Protein AF-X0UAZ0-F1 (afdb_monomer_lite)

Radius of gyration: 23.29 Å; chains: 1; bounding box: 53×42×70 Å

Foldseek 3Di:
DLAFQKEWEWEAEPWKIKIKIWAHPVRVVLVVLLDDCVVCVPVPDDDDDNQVSQQVCCVAAKWKAFPVRDTFGKDWDDKDKDFADDDDDPAAQDQDPVPRDGRHHHDPGRITIIIIIIGGDPDDGQKMKIFHRADPVVQWHPGWYWYWYHYNNHTFFQIDTRGGIWMWGADPVDRLQIYIPDPNGGHPPSDQKDWDWDDDPPDIDIDMDHDPLVCVVPDDQPAPDNPDRDPVSAVVSQVVVLVVVQVVDPDADVNHDDRDDRPDGDDWDQDSRGTD

Sequence (276 aa):
AQNAPNIAEIHINDDHVRIELEIFVNDIVTFDRLIPEEFFTGTGIKRAPLEERMQQFSKEDLQVLADNGQKLQAALKLIEPRLRKERPSSIPWKINPYTGQPIPGPPEDKRVLYAELVYPFNKKPSSLTIIPPLDEKAKISKVPIGFITYHKGVLINDFRYLSGPSTVMLDWTDPWYSAFDKKALKRWQRGSVMSFLYIEPYEVRHEILARVKDLAAWMDLGLRGDEFIEADENEPLKKRVGEFFLKRDKTLIDGKQLRPILDRTAFVKYSMTGST

Secondary structure (DSSP, 8-state):
----SEEEEEEE-SSEEEEEEEEEGGGGGGGGGGS-GGGGTTS------HHHHHHHHHHHSSEEEETTSPBPPPEEEEEEEEEPPP---S-TTPBPTTT-SB-PPSPS--EEEEEEEEEE-SS--SEEEEE--B-TTT-SBSS-EEEEEEETTEE-S-SEE--S-EEEE--SS-GGG-EESSGGGS-S--SSEEEEEEEETTEEEEEEEE-HHHHTTTS----S-SS---GGGHHHHHHHHHHHHHTT---EETTEEPPP---------EETTEE-

pLDDT: mean 89.3, std 10.75, range [47.69, 98.75]

Structure (mmCIF, N/CA/C/O backbone):
data_AF-X0UAZ0-F1
#
_entry.id   AF-X0UAZ0-F1
#
loop_
_atom_site.group_PDB
_atom_site.id
_atom_site.type_symbol
_atom_site.label_atom_id
_atom_site.label_alt_id
_atom_site.label_comp_id
_atom_site.label_asym_id
_atom_site.label_entity_id
_atom_site.label_seq_id
_atom_site.pdbx_PDB_ins_code
_atom_site.Cartn_x
_atom_site.Cartn_y
_atom_site.Cartn_z
_atom_site.occupancy
_atom_site.B_iso_or_equiv
_atom_site.auth_seq_id
_atom_site.auth_comp_id
_atom_site.auth_asym_id
_atom_site.auth_atom_id
_atom_site.pdbx_PDB_model_num
ATOM 1 N N . ALA A 1 1 ? 11.568 7.604 5.070 1.00 61.50 1 ALA A N 1
ATOM 2 C CA . ALA A 1 1 ? 11.682 6.856 6.336 1.00 61.50 1 ALA A CA 1
ATOM 3 C C . ALA A 1 1 ? 10.315 6.339 6.731 1.00 61.50 1 ALA A C 1
ATOM 5 O O . ALA A 1 1 ? 9.377 7.123 6.673 1.00 61.50 1 ALA A O 1
ATOM 6 N N . GLN A 1 2 ? 10.191 5.067 7.111 1.00 75.69 2 GLN A N 1
ATOM 7 C CA . GLN A 1 2 ? 8.946 4.536 7.674 1.00 75.69 2 GLN A CA 1
ATOM 8 C C . GLN A 1 2 ? 8.909 4.810 9.181 1.00 75.69 2 GLN A C 1
ATOM 10 O O . GLN A 1 2 ? 9.173 3.931 9.992 1.00 75.69 2 GLN A O 1
ATOM 15 N N . ASN A 1 3 ? 8.715 6.077 9.540 1.00 82.88 3 ASN A N 1
ATOM 16 C CA . ASN A 1 3 ? 8.941 6.599 10.892 1.00 82.88 3 ASN A CA 1
ATOM 17 C C . ASN A 1 3 ? 7.658 6.854 11.696 1.00 82.88 3 ASN A C 1
ATOM 19 O O . ASN A 1 3 ? 7.746 7.270 12.846 1.00 82.88 3 ASN A O 1
ATOM 23 N N . ALA A 1 4 ? 6.480 6.627 11.113 1.00 88.94 4 ALA A N 1
ATOM 24 C CA . ALA A 1 4 ? 5.219 6.823 11.821 1.00 88.94 4 ALA A CA 1
ATOM 25 C C . ALA A 1 4 ? 5.131 5.874 13.027 1.00 88.94 4 ALA A C 1
ATOM 27 O O . ALA A 1 4 ? 5.473 4.710 12.851 1.00 88.94 4 ALA A O 1
ATOM 28 N N . PRO A 1 5 ? 4.646 6.305 14.206 1.00 92.19 5 PRO A N 1
ATOM 29 C CA . PRO A 1 5 ? 4.463 5.432 15.365 1.00 92.19 5 PRO A CA 1
ATOM 30 C C . PRO A 1 5 ? 3.634 4.188 15.055 1.00 92.19 5 PRO A C 1
ATOM 32 O O . PRO A 1 5 ? 4.094 3.085 15.346 1.00 92.19 5 PRO A O 1
ATOM 35 N N . ASN A 1 6 ? 2.507 4.346 14.360 1.00 95.50 6 ASN A N 1
ATOM 36 C CA . ASN A 1 6 ? 1.678 3.240 13.883 1.00 95.50 6 ASN A CA 1
ATOM 37 C C . ASN A 1 6 ? 1.921 3.007 12.391 1.00 95.50 6 ASN A C 1
ATOM 39 O O . ASN A 1 6 ? 2.079 3.975 11.639 1.00 95.50 6 ASN A O 1
ATOM 43 N N . ILE A 1 7 ? 1.943 1.749 11.950 1.00 95.44 7 ILE A N 1
ATOM 44 C CA . ILE A 1 7 ? 2.144 1.398 10.536 1.00 95.44 7 ILE A CA 1
ATOM 45 C C . ILE A 1 7 ? 1.075 0.408 10.077 1.00 95.44 7 ILE A C 1
ATOM 47 O O . ILE A 1 7 ? 0.871 -0.612 10.722 1.00 95.44 7 ILE A O 1
ATOM 51 N N . ALA A 1 8 ? 0.437 0.701 8.945 1.00 97.06 8 ALA A N 1
ATOM 52 C CA . ALA A 1 8 ? -0.505 -0.177 8.267 1.00 97.06 8 ALA A CA 1
ATOM 53 C C . ALA A 1 8 ? 0.056 -0.641 6.912 1.00 97.06 8 ALA A C 1
ATOM 55 O O . ALA A 1 8 ? 0.324 0.171 6.024 1.00 97.06 8 ALA A O 1
ATOM 56 N N . GLU A 1 9 ? 0.193 -1.947 6.724 1.00 96.88 9 GLU A N 1
ATOM 57 C CA . GLU A 1 9 ? 0.421 -2.553 5.411 1.00 96.88 9 GLU A CA 1
ATOM 58 C C . GLU A 1 9 ? -0.918 -3.098 4.902 1.00 96.88 9 GLU A C 1
ATOM 60 O O . GLU A 1 9 ? -1.536 -3.969 5.512 1.00 96.88 9 GLU A O 1
ATOM 65 N N . ILE A 1 10 ? -1.411 -2.511 3.815 1.00 98.38 10 ILE A N 1
ATOM 66 C CA . ILE A 1 10 ? -2.742 -2.761 3.263 1.00 98.38 10 ILE A CA 1
ATOM 67 C C . ILE A 1 10 ? -2.576 -3.584 1.990 1.00 98.38 10 ILE A C 1
ATOM 69 O O . ILE A 1 10 ? -1.965 -3.134 1.026 1.00 98.38 10 ILE A O 1
ATOM 73 N N . HIS A 1 11 ? -3.134 -4.784 1.967 1.00 98.44 11 HIS A N 1
ATOM 74 C CA . HIS A 1 11 ? -3.062 -5.712 0.847 1.00 98.44 11 HIS A CA 1
ATOM 75 C C . HIS A 1 11 ? -4.460 -5.924 0.278 1.00 98.44 11 HIS A C 1
ATOM 77 O O . HIS A 1 11 ? -5.328 -6.496 0.930 1.00 98.44 11 HIS A O 1
ATOM 83 N N . ILE A 1 12 ? -4.682 -5.454 -0.942 1.00 98.56 12 ILE A N 1
ATOM 84 C CA . ILE A 1 12 ? -5.925 -5.626 -1.687 1.00 98.56 12 ILE A CA 1
ATOM 85 C C . ILE A 1 12 ? -5.755 -6.886 -2.539 1.00 98.56 12 ILE A C 1
ATOM 87 O O . ILE A 1 12 ? -4.982 -6.894 -3.502 1.00 98.56 12 ILE A O 1
ATOM 91 N N . ASN A 1 13 ? -6.430 -7.957 -2.128 1.00 98.12 13 ASN A N 1
ATOM 92 C CA . ASN A 1 13 ? -6.416 -9.272 -2.766 1.00 98.12 13 ASN A CA 1
ATOM 93 C C . ASN A 1 13 ? -7.675 -9.456 -3.628 1.00 98.12 13 ASN A C 1
ATOM 95 O O . ASN A 1 13 ? -8.489 -8.545 -3.735 1.00 98.12 13 ASN A O 1
ATOM 99 N N . ASP A 1 14 ? -7.838 -10.611 -4.279 1.00 97.19 14 ASP A N 1
ATOM 100 C CA . ASP A 1 14 ? -8.944 -10.839 -5.222 1.00 97.19 14 ASP A CA 1
ATOM 101 C C . ASP A 1 14 ? -10.346 -10.852 -4.573 1.00 97.19 14 ASP A C 1
ATOM 103 O O . ASP A 1 14 ? -11.327 -10.585 -5.268 1.00 97.19 14 ASP A O 1
ATOM 107 N N . ASP A 1 15 ? -10.437 -11.135 -3.273 1.00 97.44 15 ASP A N 1
ATOM 108 C CA . ASP A 1 15 ? -11.677 -11.356 -2.510 1.00 97.44 15 ASP A CA 1
ATOM 109 C C . ASP A 1 15 ? -11.729 -10.614 -1.157 1.00 97.44 15 ASP A C 1
ATOM 111 O O . ASP A 1 15 ? -12.752 -10.619 -0.468 1.00 97.44 15 ASP A O 1
ATOM 115 N N . HIS A 1 16 ? -10.634 -9.981 -0.735 1.00 98.31 16 HIS A N 1
ATOM 116 C CA . HIS A 1 16 ? -10.584 -9.253 0.529 1.00 98.31 16 HIS A CA 1
ATOM 117 C C . HIS A 1 16 ? -9.496 -8.180 0.555 1.00 98.31 16 HIS A C 1
ATOM 119 O O . HIS A 1 16 ? -8.531 -8.205 -0.209 1.00 98.31 16 HIS A O 1
ATOM 125 N N . VAL A 1 17 ? -9.621 -7.252 1.502 1.00 98.62 17 VAL A N 1
ATOM 126 C CA . VAL A 1 17 ? -8.511 -6.406 1.950 1.00 98.62 17 VAL A CA 1
ATOM 127 C C . VAL A 1 17 ? -7.944 -6.999 3.232 1.00 98.62 17 VAL A C 1
ATOM 129 O O . VAL A 1 17 ? -8.674 -7.158 4.208 1.00 98.62 17 VAL A O 1
ATOM 132 N N . ARG A 1 18 ? -6.650 -7.307 3.256 1.00 98.75 18 ARG A N 1
ATOM 133 C CA . ARG A 1 18 ? -5.915 -7.642 4.479 1.00 98.75 18 ARG A CA 1
ATOM 134 C C . ARG A 1 18 ? -5.166 -6.407 4.961 1.00 98.75 18 ARG A C 1
ATOM 136 O O . ARG A 1 18 ? -4.457 -5.783 4.178 1.00 98.75 18 ARG A O 1
ATOM 143 N N . ILE A 1 19 ? -5.305 -6.056 6.232 1.00 98.56 19 ILE A N 1
ATOM 144 C CA . ILE A 1 19 ? -4.548 -4.972 6.857 1.00 98.56 19 ILE A CA 1
ATOM 145 C C . ILE A 1 19 ? -3.702 -5.557 7.979 1.00 98.56 19 ILE A C 1
ATOM 147 O O . ILE A 1 19 ? -4.236 -6.101 8.943 1.00 98.56 19 ILE A O 1
ATOM 151 N N . GLU A 1 20 ? -2.390 -5.412 7.852 1.00 98.06 20 GLU A N 1
ATOM 152 C CA . GLU A 1 20 ? -1.436 -5.677 8.922 1.00 98.06 20 GLU A CA 1
ATOM 153 C C . GLU A 1 20 ? -1.132 -4.358 9.630 1.00 98.06 20 GLU A C 1
ATOM 155 O O . GLU A 1 20 ? -0.568 -3.441 9.030 1.00 98.06 20 GLU A O 1
ATOM 160 N N . LEU A 1 21 ? -1.529 -4.243 10.894 1.00 97.81 21 LEU A N 1
ATOM 161 C CA . LEU A 1 21 ? -1.427 -3.017 11.674 1.00 97.81 21 LEU A CA 1
ATOM 162 C C . LEU A 1 21 ? -0.457 -3.212 12.844 1.00 97.81 21 LEU A C 1
ATOM 164 O O . LEU A 1 21 ? -0.700 -4.018 13.737 1.00 97.81 21 LEU A O 1
ATOM 168 N N . GLU A 1 22 ? 0.631 -2.447 12.856 1.00 97.25 22 GLU A N 1
ATOM 169 C CA . GLU A 1 22 ? 1.501 -2.273 14.020 1.00 97.25 22 GLU A CA 1
ATOM 170 C C . GLU A 1 22 ? 1.031 -1.045 14.804 1.00 97.25 22 GLU A C 1
ATOM 172 O O . GLU A 1 22 ? 1.204 0.088 14.346 1.00 97.25 22 GLU A O 1
ATOM 177 N N . ILE A 1 23 ? 0.441 -1.269 15.978 1.00 97.06 23 ILE A N 1
ATOM 178 C CA . ILE A 1 23 ? -0.054 -0.215 16.869 1.00 97.06 23 ILE A CA 1
ATOM 179 C C . ILE A 1 23 ? 1.012 0.072 17.918 1.00 97.06 23 ILE A C 1
ATOM 181 O O . ILE A 1 23 ? 1.404 -0.824 18.665 1.00 97.06 23 ILE A O 1
ATOM 185 N N . PHE A 1 24 ? 1.486 1.309 18.000 1.00 96.25 24 PHE A N 1
ATOM 186 C CA . PHE A 1 24 ? 2.455 1.696 19.015 1.00 96.25 24 PHE A CA 1
ATOM 187 C C . PHE A 1 24 ? 1.846 1.599 20.415 1.00 96.25 24 PHE A C 1
ATOM 189 O O . PHE A 1 24 ? 0.682 1.942 20.610 1.00 96.25 24 PHE A O 1
ATOM 196 N N . VAL A 1 25 ? 2.631 1.159 21.404 1.00 94.38 25 VAL A N 1
ATOM 197 C CA . VAL A 1 25 ? 2.133 0.898 22.766 1.00 94.38 25 VAL A CA 1
ATOM 198 C C . VAL A 1 25 ? 1.381 2.086 23.387 1.00 94.38 25 VAL A C 1
ATOM 200 O O . VAL A 1 25 ? 0.363 1.880 24.044 1.00 94.38 25 VAL A O 1
ATOM 203 N N . ASN A 1 26 ? 1.808 3.323 23.112 1.00 94.88 26 ASN A N 1
ATOM 204 C CA . ASN A 1 26 ? 1.148 4.527 23.634 1.00 94.88 26 ASN A CA 1
ATOM 205 C C . ASN A 1 26 ? -0.181 4.856 22.932 1.00 94.88 26 ASN A C 1
ATOM 207 O O . ASN A 1 26 ? -0.985 5.604 23.478 1.00 94.88 26 ASN A O 1
ATOM 211 N N . ASP A 1 27 ? -0.424 4.284 21.752 1.00 95.88 27 ASP A N 1
ATOM 212 C CA . ASP A 1 27 ? -1.608 4.540 20.929 1.00 95.88 27 ASP A CA 1
ATOM 213 C C . ASP A 1 27 ? -2.654 3.417 21.033 1.00 95.88 27 ASP A C 1
ATOM 215 O O . ASP A 1 27 ? -3.740 3.542 20.466 1.00 95.88 27 ASP A O 1
ATOM 219 N N . ILE A 1 28 ? -2.374 2.341 21.786 1.00 93.94 28 ILE A N 1
ATOM 220 C CA . ILE A 1 28 ? -3.255 1.167 21.947 1.00 93.94 28 ILE A CA 1
ATOM 221 C C . ILE A 1 28 ? -4.678 1.556 22.370 1.00 93.94 28 ILE A C 1
ATOM 223 O O . ILE A 1 28 ? -5.640 0.956 21.896 1.00 93.94 28 ILE A O 1
ATOM 227 N N . VAL A 1 29 ? -4.831 2.584 23.209 1.00 92.31 29 VAL A N 1
ATOM 228 C CA . VAL A 1 29 ? -6.145 3.063 23.680 1.00 92.31 29 VAL A CA 1
ATOM 229 C C . VAL A 1 29 ? -7.025 3.559 22.525 1.00 92.31 29 VAL A C 1
ATOM 231 O O . VAL A 1 29 ? -8.242 3.420 22.580 1.00 92.31 29 VAL A O 1
ATOM 234 N N . THR A 1 30 ? -6.432 4.074 21.444 1.00 94.50 30 THR A N 1
ATOM 235 C CA . THR A 1 30 ? -7.172 4.494 20.238 1.00 94.50 30 THR A CA 1
ATOM 236 C C . THR A 1 30 ? -7.790 3.309 19.495 1.00 94.50 30 THR A C 1
ATOM 238 O O . THR A 1 30 ? -8.739 3.483 18.737 1.00 94.50 30 THR A O 1
ATOM 241 N N . PHE A 1 31 ? -7.264 2.107 19.722 1.00 94.94 31 PHE A N 1
ATOM 242 C CA . PHE A 1 31 ? -7.701 0.856 19.111 1.00 94.94 31 PHE A CA 1
ATOM 243 C C . PHE A 1 31 ? -8.223 -0.119 20.171 1.00 94.94 31 PHE A C 1
ATOM 245 O O . PHE A 1 31 ? -8.034 -1.333 20.050 1.00 94.94 31 PHE A O 1
ATOM 252 N N . ASP A 1 32 ? -8.864 0.399 21.223 1.00 92.56 32 ASP A N 1
ATOM 253 C CA . ASP A 1 32 ? -9.298 -0.389 22.376 1.00 92.56 32 ASP A CA 1
ATOM 254 C C . ASP A 1 32 ? -10.089 -1.638 21.966 1.00 92.56 32 ASP A C 1
ATOM 256 O O . ASP A 1 32 ? -9.855 -2.723 22.499 1.00 92.56 32 ASP A O 1
ATOM 260 N N . ARG A 1 33 ? -10.958 -1.526 20.956 1.00 94.62 33 ARG A N 1
ATOM 261 C CA . ARG A 1 33 ? -11.815 -2.589 20.424 1.00 94.62 33 ARG A CA 1
ATOM 262 C C . ARG A 1 33 ? -11.040 -3.800 19.929 1.00 94.62 33 ARG A C 1
ATOM 264 O O . ARG A 1 33 ? -11.601 -4.891 19.958 1.00 94.62 33 ARG A O 1
ATOM 271 N N . LEU A 1 34 ? -9.774 -3.638 19.551 1.00 94.75 34 LEU A N 1
ATOM 272 C CA . LEU A 1 34 ? -8.913 -4.746 19.151 1.00 94.75 34 LEU A CA 1
ATOM 273 C C . LEU A 1 34 ? -8.300 -5.469 20.349 1.00 94.75 34 LEU A C 1
ATOM 275 O O . LEU A 1 34 ? -8.090 -6.670 20.256 1.00 94.75 34 LEU A O 1
ATOM 279 N N . ILE A 1 35 ? -8.059 -4.783 21.474 1.00 91.56 35 ILE A N 1
ATOM 280 C CA . ILE A 1 35 ? -7.323 -5.342 22.618 1.00 91.56 35 ILE A CA 1
ATOM 281 C C . ILE A 1 35 ? -7.967 -6.669 23.067 1.00 91.56 35 ILE A C 1
ATOM 283 O O . ILE A 1 35 ? -9.198 -6.712 23.219 1.00 91.56 35 ILE A O 1
ATOM 287 N N . PRO A 1 36 ? -7.181 -7.737 23.289 1.00 87.25 36 PRO A N 1
ATOM 288 C CA . PRO A 1 36 ? -7.712 -9.023 23.734 1.00 87.25 36 PRO A CA 1
ATOM 289 C C . PRO A 1 36 ? -8.331 -8.931 25.136 1.00 87.25 36 PRO A C 1
ATOM 291 O O . PRO A 1 36 ? -7.998 -8.040 25.921 1.00 87.25 36 PRO A O 1
ATOM 294 N N . GLU A 1 37 ? -9.256 -9.830 25.465 1.00 86.75 37 GLU A N 1
ATOM 295 C CA . GLU A 1 37 ? -9.927 -9.816 26.776 1.00 86.75 37 GLU A CA 1
ATOM 296 C C . GLU A 1 37 ? -8.985 -10.228 27.908 1.00 86.75 37 GLU A C 1
ATOM 298 O O . GLU A 1 37 ? -9.104 -9.731 29.027 1.00 86.75 37 GLU A O 1
ATOM 303 N N . GLU A 1 38 ? -7.983 -11.045 27.594 1.00 85.56 38 GLU A N 1
ATOM 304 C CA . GLU A 1 38 ? -6.982 -11.557 28.525 1.00 85.56 38 GLU A CA 1
ATOM 305 C C . GLU A 1 38 ? -6.208 -10.421 29.209 1.00 85.56 38 GLU A C 1
ATOM 307 O O . GLU A 1 38 ? -5.835 -10.546 30.377 1.00 85.56 38 GLU A O 1
ATOM 312 N N . PHE A 1 39 ? -6.045 -9.280 28.529 1.00 83.94 39 PHE A N 1
ATOM 313 C CA . PHE A 1 39 ? -5.391 -8.077 29.060 1.00 83.94 39 PHE A CA 1
ATOM 314 C C . PHE A 1 39 ? -6.171 -7.418 30.205 1.00 83.94 39 PHE A C 1
ATOM 316 O O . PHE A 1 39 ? -5.604 -6.628 30.956 1.00 83.94 39 PHE A O 1
ATOM 323 N N . PHE A 1 40 ? -7.458 -7.736 30.352 1.00 85.50 40 PHE A N 1
ATOM 324 C CA . PHE A 1 40 ? -8.336 -7.187 31.385 1.00 85.50 40 PHE A CA 1
ATOM 325 C C . PHE A 1 40 ? -8.586 -8.172 32.533 1.00 85.50 40 PHE A C 1
ATOM 327 O O . PHE A 1 40 ? -9.320 -7.850 33.475 1.00 85.50 40 PHE A O 1
ATOM 334 N N . THR A 1 41 ? -7.963 -9.353 32.506 1.00 83.00 41 THR A N 1
ATOM 335 C CA . THR A 1 41 ? -8.090 -10.353 33.573 1.00 83.00 41 THR A CA 1
ATOM 336 C C . THR A 1 41 ? -7.667 -9.754 34.916 1.00 83.00 41 THR A C 1
ATOM 338 O O . THR A 1 41 ? -6.581 -9.198 35.047 1.00 83.00 41 THR A O 1
ATOM 341 N N . GLY A 1 42 ? -8.538 -9.833 35.926 1.00 82.50 42 GLY A N 1
ATOM 342 C CA . GLY A 1 42 ? -8.283 -9.279 37.264 1.00 82.50 42 GLY A CA 1
ATOM 343 C C . GLY A 1 42 ? -8.557 -7.776 37.426 1.00 82.50 42 GLY A C 1
ATOM 344 O O . GLY A 1 42 ? -8.480 -7.277 38.543 1.00 82.50 42 GLY A O 1
ATOM 345 N N . THR A 1 43 ? -8.937 -7.059 36.360 1.00 84.50 43 THR A N 1
ATOM 346 C CA . THR A 1 43 ? -9.258 -5.615 36.427 1.00 84.50 43 THR A CA 1
ATOM 347 C C . THR A 1 43 ? -10.718 -5.321 36.794 1.00 84.50 43 THR A C 1
ATOM 349 O O . THR A 1 43 ? -11.059 -4.185 37.109 1.00 84.50 43 THR A O 1
ATOM 352 N N . GLY A 1 44 ? -11.603 -6.323 36.722 1.00 83.19 44 GLY A N 1
ATOM 353 C CA . GLY A 1 44 ? -13.051 -6.159 36.917 1.00 83.19 44 GLY A CA 1
ATOM 354 C C . GLY A 1 44 ? -13.783 -5.483 35.747 1.00 83.19 44 GLY A C 1
ATOM 355 O O . GLY A 1 44 ? -15.006 -5.350 35.789 1.00 83.19 44 GLY A O 1
ATOM 356 N N . ILE A 1 45 ? -13.065 -5.087 34.690 1.00 85.56 45 ILE A N 1
ATOM 357 C CA . ILE A 1 45 ? -13.633 -4.462 33.493 1.00 85.56 45 ILE A CA 1
ATOM 358 C C . ILE A 1 45 ? -14.318 -5.537 32.640 1.00 85.56 45 ILE A C 1
ATOM 360 O O . ILE A 1 45 ? -13.666 -6.446 32.129 1.00 85.56 45 ILE A O 1
ATOM 364 N N . LYS A 1 46 ? -15.639 -5.421 32.456 1.00 84.81 46 LYS A N 1
ATOM 365 C CA . LYS A 1 46 ? -16.400 -6.242 31.501 1.00 84.81 46 LYS A CA 1
ATOM 366 C C . LYS A 1 46 ? -16.424 -5.563 30.138 1.00 84.81 46 LYS A C 1
ATOM 368 O O . LYS A 1 46 ? -16.694 -4.368 30.050 1.00 84.81 46 LYS A O 1
ATOM 373 N N . ARG A 1 47 ? -16.171 -6.330 29.080 1.00 87.88 47 ARG A N 1
ATOM 374 C CA . ARG A 1 47 ? -16.154 -5.840 27.698 1.00 87.88 47 ARG A CA 1
ATOM 375 C C . ARG A 1 47 ? -17.229 -6.528 26.871 1.00 87.88 47 ARG A C 1
ATOM 377 O O . ARG A 1 47 ? -17.654 -7.632 27.198 1.00 87.88 47 ARG A O 1
ATOM 384 N N . ALA A 1 48 ? -17.668 -5.846 25.818 1.00 91.31 48 ALA A N 1
ATOM 385 C CA . ALA A 1 48 ? -18.553 -6.441 24.830 1.00 91.31 48 ALA A CA 1
ATOM 386 C C . ALA A 1 48 ? -17.842 -7.602 24.102 1.00 91.31 48 ALA A C 1
ATOM 388 O O . ALA A 1 48 ? -16.613 -7.542 23.931 1.00 91.31 48 ALA A O 1
ATOM 389 N N . PRO A 1 49 ? -18.594 -8.617 23.635 1.00 92.50 49 PRO A N 1
ATOM 390 C CA . PRO A 1 49 ? -18.051 -9.704 22.831 1.00 92.50 49 PRO A CA 1
ATOM 391 C C . PRO A 1 49 ? -17.251 -9.189 21.632 1.00 92.50 49 PRO A C 1
ATOM 393 O O . PRO A 1 49 ? -17.548 -8.129 21.072 1.00 92.50 49 PRO A O 1
ATOM 396 N N . LEU A 1 50 ? -16.245 -9.957 21.206 1.00 92.25 50 LEU A N 1
ATOM 397 C CA . LEU A 1 50 ? -15.384 -9.583 20.080 1.00 92.25 50 LEU A CA 1
ATOM 398 C C . LEU A 1 50 ? -16.183 -9.229 18.818 1.00 92.25 50 LEU A C 1
ATOM 400 O O . LEU A 1 50 ? -15.847 -8.263 18.143 1.00 92.25 50 LEU A O 1
ATOM 404 N N . GLU A 1 51 ? -17.252 -9.962 18.514 1.00 93.06 51 GLU A N 1
ATOM 405 C CA . GLU A 1 51 ? -18.082 -9.710 17.333 1.00 93.06 51 GLU A CA 1
ATOM 406 C C . GLU A 1 51 ? -18.708 -8.306 17.346 1.00 93.06 51 GLU A C 1
ATOM 408 O O . GLU A 1 51 ? -18.565 -7.557 16.378 1.00 93.06 51 GLU A O 1
ATOM 413 N N . GLU A 1 52 ? -19.309 -7.899 18.466 1.00 94.75 52 GLU A N 1
ATOM 414 C CA . GLU A 1 52 ? -19.874 -6.554 18.634 1.00 94.75 52 GLU A CA 1
ATOM 415 C C . GLU A 1 52 ? -18.788 -5.474 18.543 1.00 94.75 52 GLU A C 1
ATOM 417 O O . GLU A 1 52 ? -18.969 -4.444 17.884 1.00 94.75 52 GLU A O 1
ATOM 422 N N . ARG A 1 53 ? -17.618 -5.725 19.146 1.00 95.62 53 ARG A N 1
ATOM 423 C CA . ARG A 1 53 ? -16.461 -4.824 19.046 1.00 95.62 53 ARG A CA 1
ATOM 424 C C . ARG A 1 53 ? -15.995 -4.669 17.601 1.00 95.62 53 ARG A C 1
ATOM 426 O O . ARG A 1 53 ? -15.738 -3.547 17.173 1.00 95.62 53 ARG A O 1
ATOM 433 N N . MET A 1 54 ? -15.933 -5.752 16.830 1.00 96.75 54 MET A N 1
ATOM 434 C CA . MET A 1 54 ? -15.513 -5.713 15.428 1.00 96.75 54 MET A CA 1
ATOM 435 C C . MET A 1 54 ? -16.541 -5.029 14.521 1.00 96.75 54 MET A C 1
ATOM 437 O O . MET A 1 54 ? -16.156 -4.354 13.560 1.00 96.75 54 MET A O 1
ATOM 441 N N . GLN A 1 55 ? -17.838 -5.157 14.811 1.00 95.75 55 GLN A N 1
ATOM 442 C CA . GLN A 1 55 ? -18.887 -4.406 14.111 1.00 95.75 55 GLN A CA 1
ATOM 443 C C . GLN A 1 55 ? -18.709 -2.897 14.304 1.00 95.75 55 GLN A C 1
ATOM 445 O O . GLN A 1 55 ? -18.714 -2.135 13.336 1.00 95.75 55 GLN A O 1
ATOM 450 N N . GLN A 1 56 ? -18.481 -2.459 15.544 1.00 95.75 56 GLN A N 1
ATOM 451 C CA . GLN A 1 56 ? -18.223 -1.049 15.835 1.00 95.75 56 GLN A CA 1
ATOM 452 C C . GLN A 1 56 ? -16.894 -0.569 15.246 1.00 95.75 56 GLN A C 1
ATOM 454 O O . GLN A 1 56 ? -16.850 0.495 14.632 1.00 95.75 56 GLN A O 1
ATOM 459 N N . PHE A 1 57 ? -15.834 -1.372 15.358 1.00 96.50 57 PHE A N 1
ATOM 460 C CA . PHE A 1 57 ? -14.517 -1.061 14.801 1.00 96.50 57 PHE A CA 1
ATOM 461 C C . PHE A 1 57 ? -14.601 -0.753 13.300 1.00 96.50 57 PHE A C 1
ATOM 463 O O . PHE A 1 57 ? -14.123 0.281 12.842 1.00 96.50 57 PHE A O 1
ATOM 470 N N . SER A 1 58 ? -15.321 -1.592 12.551 1.00 96.25 58 SER A N 1
ATOM 471 C CA . SER A 1 58 ? -15.526 -1.427 11.103 1.00 96.25 58 SER A CA 1
ATOM 472 C C . SER A 1 58 ? -16.383 -0.208 10.744 1.00 96.25 58 SER A C 1
ATOM 474 O O . SER A 1 58 ? -16.380 0.259 9.602 1.00 96.25 58 SER A O 1
ATOM 476 N N . LYS A 1 59 ? -17.148 0.311 11.709 1.00 94.69 59 LYS A N 1
ATOM 477 C CA . LYS A 1 59 ? -18.051 1.448 11.532 1.00 94.69 59 LYS A CA 1
ATOM 478 C C . LYS A 1 59 ? -17.410 2.780 11.914 1.00 94.69 59 LYS A C 1
ATOM 480 O O . LYS A 1 59 ? -17.779 3.788 11.308 1.00 94.69 59 LYS A O 1
ATOM 485 N N . GLU A 1 60 ? -16.512 2.790 12.894 1.00 92.81 60 GLU A N 1
ATOM 486 C CA . GLU A 1 60 ? -16.063 4.012 13.577 1.00 92.81 60 GLU A CA 1
ATOM 487 C C . GLU A 1 60 ? -14.543 4.186 13.605 1.00 92.81 60 GLU A C 1
ATOM 489 O O . GLU A 1 60 ? -14.076 5.322 13.524 1.00 92.81 60 GLU A O 1
ATOM 494 N N . ASP A 1 61 ? -13.778 3.094 13.653 1.00 94.31 61 ASP A N 1
ATOM 495 C CA . ASP A 1 61 ? -12.324 3.142 13.795 1.00 94.31 61 ASP A CA 1
ATOM 496 C C . ASP A 1 61 ? -11.658 3.049 12.418 1.00 94.31 61 ASP A C 1
ATOM 498 O O . ASP A 1 61 ? -11.704 4.003 11.640 1.00 94.31 61 ASP A O 1
ATOM 502 N N . LEU A 1 62 ? -11.051 1.908 12.085 1.00 96.88 62 LEU A N 1
ATOM 503 C CA . LEU A 1 62 ? -10.464 1.685 10.770 1.00 96.88 62 LEU A CA 1
ATOM 504 C C . LEU A 1 62 ? -11.538 1.138 9.826 1.00 96.88 62 LEU A C 1
ATOM 506 O O . LEU A 1 62 ? -11.957 -0.011 9.936 1.00 96.88 62 LEU A O 1
ATOM 510 N N . GLN A 1 63 ? -11.994 1.974 8.900 1.00 97.94 63 GLN A N 1
ATOM 511 C CA . GLN A 1 63 ? -13.099 1.649 8.001 1.00 97.94 63 GLN A CA 1
ATOM 512 C C . GLN A 1 63 ? -12.573 1.429 6.586 1.00 97.94 63 GLN A C 1
ATOM 514 O O . GLN A 1 63 ? -11.684 2.143 6.113 1.00 97.94 63 GLN A O 1
ATOM 519 N N . VAL A 1 64 ? -13.176 0.471 5.889 1.00 98.31 64 VAL A N 1
ATOM 520 C CA . VAL A 1 64 ? -12.947 0.224 4.465 1.00 98.31 64 VAL A CA 1
ATOM 521 C C . VAL A 1 64 ? -14.298 0.277 3.767 1.00 98.31 64 VAL A C 1
ATOM 523 O O . VAL A 1 64 ? -15.186 -0.515 4.076 1.00 98.31 64 VAL A O 1
ATOM 526 N N . LEU A 1 65 ? -14.472 1.237 2.862 1.00 98.19 65 LEU A N 1
ATOM 527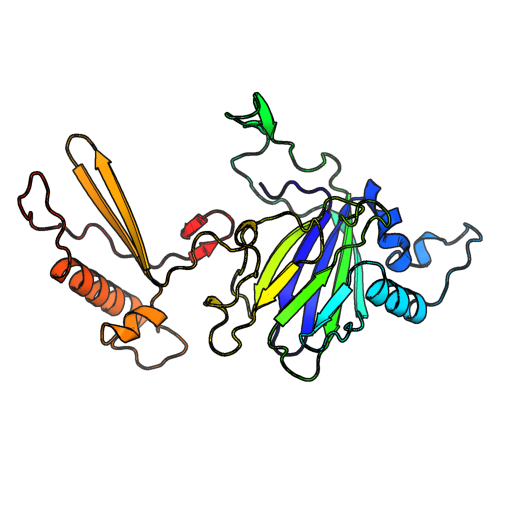 C CA . LEU A 1 65 ? -15.699 1.406 2.087 1.00 98.19 65 LEU A CA 1
ATOM 528 C C . LEU A 1 65 ? -15.464 0.950 0.650 1.00 98.19 65 LEU A C 1
ATOM 530 O O . LEU A 1 65 ? -14.474 1.351 0.037 1.00 98.19 65 LEU A O 1
ATOM 534 N N . ALA A 1 66 ? -16.389 0.161 0.114 1.00 97.44 66 ALA A N 1
ATOM 535 C CA . ALA A 1 66 ? -16.461 -0.133 -1.312 1.00 97.44 66 ALA A CA 1
ATOM 536 C C . ALA A 1 66 ? -17.021 1.061 -2.108 1.00 97.44 66 ALA A C 1
ATOM 538 O O . ALA A 1 66 ? -17.550 2.024 -1.547 1.00 97.44 66 ALA A O 1
ATOM 539 N N . ASP A 1 67 ? -16.913 0.988 -3.430 1.00 94.56 67 ASP A N 1
ATOM 540 C CA . ASP A 1 67 ? -17.383 1.989 -4.396 1.00 94.56 67 ASP A CA 1
ATOM 541 C C . ASP A 1 67 ? -18.886 2.295 -4.306 1.00 94.56 67 ASP A C 1
ATOM 543 O O . ASP A 1 67 ? -19.312 3.418 -4.565 1.00 94.56 67 ASP A O 1
ATOM 547 N N . ASN A 1 68 ? -19.691 1.327 -3.873 1.00 92.62 68 ASN A N 1
ATOM 548 C CA . ASN A 1 68 ? -21.115 1.506 -3.577 1.00 92.62 68 ASN A CA 1
ATOM 549 C C . ASN A 1 68 ? -21.400 2.193 -2.219 1.00 92.62 68 ASN A C 1
ATOM 551 O O . ASN A 1 68 ? -22.560 2.313 -1.826 1.00 92.62 68 ASN A O 1
ATOM 555 N N . GLY A 1 69 ? -20.366 2.597 -1.473 1.00 93.12 69 GLY A N 1
ATOM 556 C CA . GLY A 1 69 ? -20.468 3.187 -0.134 1.00 93.12 69 GLY A CA 1
ATOM 557 C C . GLY A 1 69 ? -20.666 2.176 1.003 1.00 93.12 69 GLY A C 1
ATOM 558 O O . GLY A 1 69 ? -20.755 2.574 2.166 1.00 93.12 69 GLY A O 1
ATOM 559 N N . GLN A 1 70 ? -20.718 0.874 0.706 1.00 94.88 70 GLN A N 1
ATOM 560 C CA . GLN A 1 70 ? -20.846 -0.178 1.711 1.00 94.88 70 GLN A CA 1
ATOM 561 C C . GLN A 1 70 ? -19.584 -0.245 2.572 1.00 94.88 70 GLN A C 1
ATOM 563 O O . GLN A 1 70 ? -18.481 -0.427 2.057 1.00 94.88 70 GLN A O 1
ATOM 568 N N . LYS A 1 71 ? -19.754 -0.165 3.895 1.00 96.88 71 LYS A N 1
ATOM 569 C CA . LYS A 1 71 ? -18.682 -0.467 4.848 1.00 96.88 71 LYS A CA 1
ATOM 570 C C . LYS A 1 71 ? -18.465 -1.974 4.903 1.00 96.88 71 LYS A C 1
ATOM 572 O O . LYS A 1 71 ? -19.407 -2.725 5.159 1.00 96.88 71 LYS A O 1
ATOM 577 N N . LEU A 1 72 ? -17.237 -2.407 4.655 1.00 97.75 72 LEU A N 1
ATOM 578 C CA . LEU A 1 72 ? -16.849 -3.804 4.782 1.00 97.75 72 LEU A CA 1
ATOM 579 C C . LEU A 1 72 ? -16.669 -4.159 6.259 1.00 97.75 72 LEU A C 1
ATOM 581 O O . LEU A 1 72 ? -16.116 -3.377 7.031 1.00 97.75 72 LEU A O 1
ATOM 585 N N . GLN A 1 73 ? -17.126 -5.349 6.641 1.00 97.62 73 GLN A N 1
ATOM 586 C CA . GLN A 1 73 ? -17.016 -5.844 8.008 1.00 97.62 73 GLN A CA 1
ATOM 587 C C . GLN A 1 73 ? -15.642 -6.481 8.227 1.00 97.62 73 GLN A C 1
ATOM 589 O O . GLN A 1 73 ? -15.328 -7.500 7.618 1.00 97.62 73 GLN A O 1
ATOM 594 N N . ALA A 1 74 ? -14.838 -5.912 9.119 1.00 97.69 74 ALA A N 1
ATOM 595 C CA . ALA A 1 74 ? -13.560 -6.479 9.514 1.00 97.69 74 ALA A CA 1
ATOM 596 C C . ALA A 1 74 ? -13.751 -7.752 10.349 1.00 97.69 74 ALA A C 1
ATOM 598 O O . ALA A 1 74 ? -14.583 -7.800 11.261 1.00 97.69 74 ALA A O 1
ATOM 599 N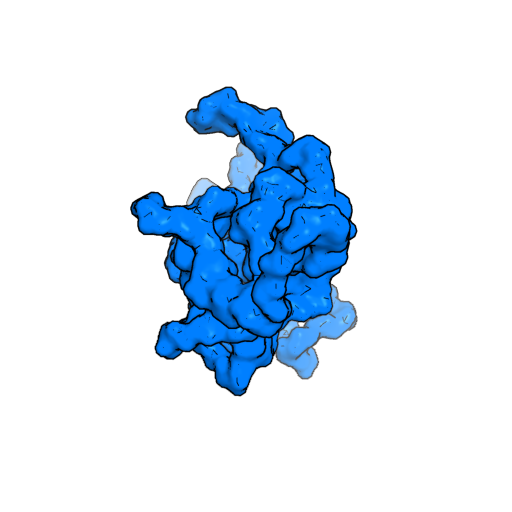 N . ALA A 1 75 ? -12.903 -8.740 10.095 1.00 97.06 75 ALA A N 1
ATOM 600 C CA . ALA A 1 75 ? -12.644 -9.868 10.974 1.00 97.06 75 ALA A CA 1
ATOM 601 C C . ALA A 1 75 ? -11.209 -9.768 11.507 1.00 97.06 75 ALA A C 1
ATOM 603 O O . ALA A 1 75 ? -10.264 -9.638 10.726 1.00 97.06 75 ALA A O 1
ATOM 604 N N . LEU A 1 76 ? -11.045 -9.850 12.827 1.00 97.56 76 LEU A N 1
ATOM 605 C CA . LEU A 1 76 ? -9.733 -9.946 13.463 1.00 97.56 76 LEU A CA 1
ATOM 606 C C . LEU A 1 76 ? -9.209 -11.377 13.312 1.00 97.56 76 LEU A C 1
ATOM 608 O O . LEU A 1 76 ? -9.855 -12.321 13.765 1.00 97.56 76 LEU A O 1
ATOM 612 N N . LYS A 1 77 ? -8.070 -11.544 12.637 1.00 97.44 77 LYS A N 1
ATOM 613 C CA . LYS A 1 77 ? -7.445 -12.853 12.388 1.00 97.44 77 LYS A CA 1
ATOM 614 C C . LYS A 1 77 ? -6.356 -13.181 13.392 1.00 97.44 77 LYS A C 1
ATOM 616 O O . LYS A 1 77 ? -6.270 -14.320 13.837 1.00 97.44 77 LYS A O 1
ATOM 621 N N . LEU A 1 78 ? -5.551 -12.189 13.746 1.00 96.69 78 LEU A N 1
ATOM 622 C CA . LEU A 1 78 ? -4.467 -12.336 14.702 1.00 96.69 78 LEU A CA 1
ATOM 623 C C . LEU A 1 78 ? -4.322 -11.049 15.495 1.00 96.69 78 LEU A C 1
ATOM 625 O O . LEU A 1 78 ? -4.449 -9.958 14.936 1.00 96.69 78 LEU A O 1
ATOM 629 N N . ILE A 1 79 ? -4.022 -11.183 16.782 1.00 96.31 79 ILE A N 1
ATOM 630 C CA . ILE A 1 79 ? -3.582 -10.070 17.604 1.00 96.31 79 ILE A CA 1
ATOM 631 C C . ILE A 1 79 ? -2.586 -10.541 18.656 1.00 96.31 79 ILE A C 1
ATOM 633 O O . ILE A 1 79 ? -2.851 -11.489 19.387 1.00 96.31 79 ILE A O 1
ATOM 637 N N . GLU A 1 80 ? -1.434 -9.884 18.727 1.00 95.31 80 GLU A N 1
ATOM 638 C CA . GLU A 1 80 ? -0.389 -10.244 19.683 1.00 95.31 80 GLU A CA 1
ATOM 639 C C . GLU A 1 80 ? 0.625 -9.109 19.888 1.00 95.31 80 GLU A C 1
ATOM 641 O O . GLU A 1 80 ? 0.859 -8.299 18.982 1.00 95.31 80 GLU A O 1
ATOM 646 N N . PRO A 1 81 ? 1.265 -9.028 21.065 1.00 94.94 81 PRO A N 1
ATOM 647 C CA . PRO A 1 81 ? 2.414 -8.156 21.264 1.00 94.94 81 PRO A CA 1
ATOM 648 C C . PRO A 1 81 ? 3.574 -8.568 20.354 1.00 94.94 81 PRO A C 1
ATOM 650 O O . PRO A 1 81 ? 3.945 -9.739 20.293 1.00 94.94 81 PRO A O 1
ATOM 653 N N . ARG A 1 82 ? 4.198 -7.596 19.689 1.00 95.38 82 ARG A N 1
ATOM 654 C CA . ARG A 1 82 ? 5.415 -7.795 18.896 1.00 95.38 82 ARG A CA 1
ATOM 655 C C . ARG A 1 82 ? 6.425 -6.685 19.156 1.00 95.38 82 ARG A C 1
ATOM 657 O O . ARG A 1 82 ? 6.113 -5.631 19.713 1.00 95.38 82 ARG A O 1
ATOM 664 N N . LEU A 1 83 ? 7.652 -6.922 18.708 1.00 94.00 83 LEU A N 1
ATOM 665 C CA . LEU A 1 83 ? 8.598 -5.845 18.453 1.00 94.00 83 LEU A CA 1
ATOM 666 C C . LEU A 1 83 ? 8.388 -5.331 17.030 1.00 94.00 83 LEU A C 1
ATOM 668 O O . LEU A 1 83 ? 8.200 -6.108 16.094 1.00 94.00 83 LEU A O 1
ATOM 672 N N . ARG A 1 84 ? 8.432 -4.011 16.885 1.00 90.31 84 ARG A N 1
ATOM 673 C CA . ARG A 1 84 ? 8.343 -3.289 15.623 1.00 90.31 84 ARG A CA 1
ATOM 674 C C . ARG A 1 84 ? 9.346 -3.852 14.623 1.00 90.31 84 ARG A C 1
ATOM 676 O O . ARG A 1 84 ? 10.541 -3.908 14.925 1.00 90.31 84 ARG A O 1
ATOM 683 N N . LYS A 1 85 ? 8.884 -4.181 13.413 1.00 86.31 85 LYS A N 1
ATOM 684 C CA . LYS A 1 85 ? 9.779 -4.559 12.311 1.00 86.31 85 LYS A CA 1
ATOM 685 C C . LYS A 1 85 ? 10.768 -3.423 12.033 1.00 86.31 85 LYS A C 1
ATOM 687 O O . LYS A 1 85 ? 10.362 -2.274 11.816 1.00 86.31 85 LYS A O 1
ATOM 692 N N . GLU A 1 86 ? 12.061 -3.741 12.004 1.00 78.88 86 GLU A N 1
ATOM 693 C CA . GLU A 1 86 ? 13.079 -2.780 11.585 1.00 78.88 86 GLU A CA 1
ATOM 694 C C . GLU A 1 86 ? 12.942 -2.510 10.091 1.00 78.88 86 GLU A C 1
ATOM 696 O O . GLU A 1 86 ? 12.944 -3.420 9.264 1.00 78.88 86 GLU A O 1
ATOM 701 N N . ARG A 1 87 ? 12.794 -1.232 9.743 1.00 75.00 87 ARG A N 1
ATOM 702 C CA . ARG A 1 87 ? 12.665 -0.795 8.357 1.00 75.00 87 ARG A CA 1
ATOM 703 C C . ARG A 1 87 ? 13.812 0.164 8.073 1.00 75.00 87 ARG A C 1
ATOM 705 O O . ARG A 1 87 ? 13.764 1.302 8.554 1.00 75.00 87 ARG A O 1
ATOM 712 N N . PRO A 1 88 ? 14.862 -0.282 7.357 1.00 57.62 88 PRO A N 1
ATOM 713 C CA . PRO A 1 88 ? 16.024 0.550 7.115 1.00 57.62 88 PRO A CA 1
ATOM 714 C C . PRO A 1 88 ? 15.585 1.810 6.379 1.00 57.62 88 PRO A C 1
ATOM 716 O O . PRO A 1 88 ? 14.839 1.782 5.399 1.00 57.62 88 PRO A O 1
ATOM 719 N N . SER A 1 89 ? 16.025 2.947 6.893 1.00 55.97 89 SER A N 1
ATOM 720 C CA . SER A 1 89 ? 15.802 4.238 6.274 1.00 55.97 89 SER A CA 1
ATOM 721 C C . SER A 1 89 ? 17.127 4.974 6.270 1.00 55.97 89 SER A C 1
ATOM 723 O O . SER A 1 89 ? 17.767 5.103 7.305 1.00 55.97 89 SER A O 1
ATOM 725 N N . SER A 1 90 ? 17.522 5.500 5.116 1.00 48.72 90 SER A N 1
ATOM 726 C CA . SER A 1 90 ? 18.763 6.262 4.915 1.00 48.72 90 SER A CA 1
ATOM 727 C C . SER A 1 90 ? 18.657 7.739 5.344 1.00 48.72 90 SER A C 1
ATOM 729 O O . SER A 1 90 ? 19.529 8.557 5.033 1.00 48.72 90 SER A O 1
ATOM 731 N N . ILE A 1 91 ? 17.552 8.101 6.007 1.00 51.31 91 ILE A N 1
ATOM 732 C CA . ILE A 1 91 ? 17.110 9.481 6.271 1.00 51.31 91 ILE A CA 1
ATOM 733 C C . ILE A 1 91 ? 16.807 9.829 7.751 1.00 51.31 91 ILE A C 1
ATOM 735 O O . ILE A 1 91 ? 16.823 11.022 8.052 1.00 51.31 91 ILE A O 1
ATOM 739 N N . PRO A 1 92 ? 16.489 8.902 8.684 1.00 52.34 92 PRO A N 1
ATOM 740 C CA . PRO A 1 92 ? 16.061 9.317 10.016 1.00 52.34 92 PRO A CA 1
ATOM 741 C C . PRO A 1 92 ? 17.204 10.084 10.687 1.00 52.34 92 PRO A C 1
ATOM 743 O O . PRO A 1 92 ? 18.371 9.744 10.490 1.00 52.34 92 PRO A O 1
ATOM 746 N N . TRP A 1 93 ? 16.853 11.147 11.414 1.00 51.47 93 TRP A N 1
ATOM 747 C CA . TRP A 1 93 ? 17.801 12.042 12.089 1.00 51.47 93 TRP A CA 1
ATOM 748 C C . TRP A 1 93 ? 18.655 12.933 11.176 1.00 51.47 93 TRP A C 1
ATOM 750 O O . TRP A 1 93 ? 19.486 13.690 11.672 1.00 51.47 93 TRP A O 1
ATOM 760 N N . LYS A 1 94 ? 18.424 12.931 9.853 1.00 61.75 94 LYS A N 1
ATOM 761 C CA . LYS A 1 94 ? 18.942 13.998 8.983 1.00 61.75 94 LYS A CA 1
ATOM 762 C C . LYS A 1 94 ? 18.166 15.289 9.226 1.00 61.75 94 LYS A C 1
ATOM 764 O O . LYS A 1 94 ? 16.948 15.267 9.409 1.00 61.75 94 LYS A O 1
ATOM 769 N N . ILE A 1 95 ? 18.874 16.414 9.192 1.00 62.03 95 ILE A N 1
ATOM 770 C CA . ILE A 1 95 ? 18.263 17.742 9.219 1.00 62.03 95 ILE A CA 1
ATOM 771 C C . ILE A 1 95 ? 17.515 17.933 7.901 1.00 62.03 95 ILE A C 1
ATOM 773 O O . ILE A 1 95 ? 18.095 17.803 6.822 1.00 62.03 95 ILE A O 1
ATOM 777 N N . ASN A 1 96 ? 16.218 18.213 7.980 1.00 59.59 96 ASN A N 1
ATOM 778 C CA . ASN A 1 96 ? 15.445 18.595 6.812 1.00 59.59 96 ASN A CA 1
ATOM 779 C C . ASN A 1 96 ? 15.999 19.934 6.281 1.00 59.59 96 ASN A C 1
ATOM 781 O O . ASN A 1 96 ? 15.966 20.921 7.018 1.00 59.59 96 ASN A O 1
ATOM 785 N N . PRO A 1 97 ? 16.481 20.005 5.025 1.00 60.34 97 PRO A N 1
ATOM 786 C CA . PRO A 1 97 ? 17.124 21.209 4.496 1.00 60.34 97 PRO A CA 1
ATOM 787 C C . PRO A 1 97 ? 16.164 22.400 4.370 1.00 60.34 97 PRO A C 1
ATOM 789 O O . PRO A 1 97 ? 16.616 23.537 4.299 1.00 60.34 97 PRO A O 1
ATOM 792 N N . TYR A 1 98 ? 14.850 22.155 4.365 1.00 64.94 98 TYR A N 1
ATOM 793 C CA . TYR A 1 98 ? 13.826 23.194 4.269 1.00 64.94 98 TYR A CA 1
ATOM 794 C C . TYR A 1 98 ? 13.331 23.680 5.634 1.00 64.94 98 TYR A C 1
ATOM 796 O O . TYR A 1 98 ? 12.948 24.838 5.753 1.00 64.94 98 TYR A O 1
ATOM 804 N N . THR A 1 99 ? 13.306 22.816 6.657 1.00 71.06 99 THR A N 1
ATOM 805 C CA . THR A 1 99 ? 12.765 23.173 7.985 1.00 71.06 99 THR A CA 1
ATOM 806 C C . THR A 1 99 ? 13.831 23.337 9.067 1.00 71.06 99 THR A C 1
ATOM 808 O O . THR A 1 99 ? 13.512 23.817 10.150 1.00 71.06 99 THR A O 1
ATOM 811 N N . GLY A 1 100 ? 15.077 22.915 8.824 1.00 72.88 100 GLY A N 1
ATOM 812 C CA . GLY A 1 100 ? 16.169 22.956 9.805 1.00 72.88 100 GLY A CA 1
ATOM 813 C C . GLY A 1 100 ? 15.994 22.002 10.994 1.00 72.88 100 GLY A C 1
ATOM 814 O O . GLY A 1 100 ? 16.853 21.947 11.869 1.00 72.88 100 GLY A O 1
ATOM 815 N N . GLN A 1 101 ? 14.905 21.230 11.032 1.00 69.88 101 GLN A N 1
ATOM 816 C CA . GLN A 1 101 ? 14.604 20.297 12.114 1.00 69.88 101 GLN A CA 1
ATOM 817 C C . GLN A 1 101 ? 15.036 18.869 11.757 1.00 69.88 101 GLN A C 1
ATOM 819 O O . GLN A 1 101 ? 14.977 18.485 10.580 1.00 69.88 101 GLN A O 1
ATOM 824 N N . PRO A 1 102 ? 15.448 18.056 12.749 1.00 64.50 102 PRO A N 1
ATOM 825 C CA . PRO A 1 102 ? 15.714 16.645 12.525 1.00 64.50 102 PRO A CA 1
ATOM 826 C C . PRO A 1 102 ? 14.430 15.948 12.076 1.00 64.50 102 PRO A C 1
ATOM 828 O O . PRO A 1 102 ? 13.367 16.125 12.669 1.00 64.50 102 PRO A O 1
ATOM 831 N N . ILE A 1 103 ? 14.527 15.140 11.023 1.00 65.38 103 ILE A N 1
ATOM 832 C CA . ILE A 1 103 ? 13.426 14.273 10.608 1.00 65.38 103 ILE A CA 1
ATOM 833 C C . ILE A 1 103 ? 13.227 13.246 11.729 1.00 65.38 103 ILE A C 1
ATOM 835 O O . ILE A 1 103 ? 14.150 12.455 11.963 1.00 65.38 103 ILE A O 1
ATOM 839 N N . PRO A 1 104 ? 12.067 13.243 12.417 1.00 65.94 104 PRO A N 1
ATOM 840 C CA . PRO A 1 104 ? 11.862 12.380 13.571 1.00 65.94 104 PRO A CA 1
ATOM 841 C C . PRO A 1 104 ? 12.059 10.919 13.168 1.00 65.94 104 PRO A C 1
ATOM 843 O O . PRO A 1 104 ? 11.564 10.473 12.126 1.00 65.94 104 PRO A O 1
ATOM 846 N N . GLY A 1 105 ? 12.837 10.187 13.961 1.00 70.50 105 GLY A N 1
ATOM 847 C CA . GLY A 1 105 ? 12.972 8.745 13.810 1.00 70.50 105 GLY A CA 1
ATOM 848 C C . GLY A 1 105 ? 11.698 8.006 14.231 1.00 70.50 105 GLY A C 1
ATOM 849 O O . GLY A 1 105 ? 10.767 8.620 14.755 1.00 70.50 105 GLY A O 1
ATOM 850 N N . PRO A 1 106 ? 11.632 6.684 13.995 1.00 80.62 106 PRO A N 1
ATOM 851 C CA . PRO A 1 106 ? 10.622 5.861 14.653 1.00 80.62 106 PRO A CA 1
ATOM 852 C C . PRO A 1 106 ? 10.758 5.981 16.187 1.00 80.62 106 PRO A C 1
ATOM 854 O O . PRO A 1 106 ? 11.855 6.286 16.665 1.00 80.62 106 PRO A O 1
ATOM 857 N N . PRO A 1 107 ? 9.684 5.720 16.958 1.00 85.25 107 PRO A N 1
ATOM 858 C CA . PRO A 1 107 ? 9.760 5.653 18.416 1.00 85.25 107 PRO A CA 1
ATOM 859 C C . PRO A 1 107 ? 10.907 4.754 18.897 1.00 85.25 107 PRO A C 1
ATOM 861 O O . PRO A 1 107 ? 11.134 3.686 18.324 1.00 85.25 107 PRO A O 1
ATOM 864 N N . GLU A 1 108 ? 11.610 5.182 19.950 1.00 86.62 108 GLU A N 1
ATOM 865 C CA . GLU A 1 108 ? 12.692 4.395 20.562 1.00 86.62 108 GLU A CA 1
ATOM 866 C C . GLU A 1 108 ? 12.167 3.086 21.161 1.00 86.62 108 GLU A C 1
ATOM 868 O O . GLU A 1 108 ? 12.791 2.033 21.019 1.00 86.62 108 GLU A O 1
ATOM 873 N N . ASP A 1 109 ? 10.987 3.141 21.784 1.00 92.19 109 ASP A N 1
ATOM 874 C CA . ASP A 1 109 ? 10.282 1.951 22.234 1.00 92.19 109 ASP A CA 1
ATOM 875 C C . ASP A 1 109 ? 9.751 1.172 21.023 1.00 92.19 109 ASP A C 1
ATOM 877 O O . ASP A 1 109 ? 8.934 1.652 20.232 1.00 92.19 109 ASP A O 1
ATOM 881 N N . LYS A 1 110 ? 10.239 -0.059 20.875 1.00 92.69 110 LYS A N 1
ATOM 882 C CA . LYS A 1 110 ? 9.879 -0.943 19.767 1.00 92.69 110 LYS A CA 1
ATOM 883 C C . LYS A 1 110 ? 8.613 -1.753 20.043 1.00 92.69 110 LYS A C 1
ATOM 885 O O . LYS A 1 110 ? 8.191 -2.486 19.156 1.00 92.69 110 LYS A O 1
ATOM 890 N N . ARG A 1 111 ? 8.012 -1.686 21.233 1.00 95.50 111 ARG A N 1
ATOM 891 C CA . ARG A 1 111 ? 6.821 -2.481 21.561 1.00 95.50 111 ARG A CA 1
ATOM 892 C C . ARG A 1 111 ? 5.621 -2.008 20.747 1.00 95.50 111 ARG A C 1
ATOM 894 O O . ARG A 1 111 ? 5.266 -0.828 20.755 1.00 95.50 111 ARG A O 1
ATOM 901 N N . VAL A 1 112 ? 4.984 -2.954 20.068 1.00 96.38 112 VAL A N 1
ATOM 902 C CA . VAL A 1 112 ? 3.757 -2.734 19.305 1.00 96.38 112 VAL A CA 1
ATOM 903 C C . VAL A 1 112 ? 2.747 -3.836 19.605 1.00 96.38 112 VAL A C 1
ATOM 905 O O . VAL A 1 112 ? 3.118 -4.970 19.902 1.00 96.38 112 VAL A O 1
ATOM 908 N N . LEU A 1 113 ? 1.465 -3.515 19.501 1.00 96.38 113 LEU A N 1
ATOM 909 C CA . LEU A 1 113 ? 0.405 -4.506 19.379 1.00 96.38 113 LEU A CA 1
ATOM 910 C C . LEU A 1 113 ? 0.180 -4.743 17.885 1.00 96.38 113 LEU A C 1
ATOM 912 O O . LEU A 1 113 ? -0.227 -3.832 17.164 1.00 96.38 113 LEU A O 1
ATOM 916 N N . TYR A 1 114 ? 0.510 -5.938 17.408 1.00 97.50 114 TYR A N 1
ATOM 917 C CA . TYR A 1 114 ? 0.272 -6.324 16.025 1.00 97.50 114 TYR A CA 1
ATOM 918 C C . TYR A 1 114 ? -1.148 -6.852 15.882 1.00 97.50 114 TYR A C 1
ATOM 920 O O . TYR A 1 114 ? -1.553 -7.705 16.667 1.00 97.50 114 TYR A O 1
ATOM 928 N N . ALA A 1 115 ? -1.871 -6.386 14.867 1.00 97.94 115 ALA A N 1
ATOM 929 C CA . ALA A 1 115 ? -3.179 -6.901 14.495 1.00 97.94 115 ALA A CA 1
ATOM 930 C C . ALA A 1 115 ? -3.232 -7.222 12.997 1.00 97.94 115 ALA A C 1
ATOM 932 O O . ALA A 1 115 ? -2.806 -6.422 12.164 1.00 97.94 115 ALA A O 1
ATOM 933 N N . GLU A 1 116 ? -3.802 -8.373 12.654 1.00 98.44 116 GLU A N 1
ATOM 934 C CA . GLU A 1 116 ? -4.134 -8.746 11.280 1.00 98.44 116 GLU A CA 1
ATOM 935 C C . GLU A 1 116 ? -5.653 -8.717 11.102 1.00 98.44 116 GLU A C 1
ATOM 937 O O . GLU A 1 116 ? -6.391 -9.446 11.769 1.00 98.44 116 GLU A O 1
ATOM 942 N N . LEU A 1 117 ? -6.121 -7.860 10.199 1.00 98.50 117 LEU A N 1
ATOM 943 C CA . LEU A 1 117 ? -7.533 -7.619 9.923 1.00 98.50 117 LEU A CA 1
ATOM 944 C C . LEU A 1 117 ? -7.862 -8.033 8.492 1.00 98.50 117 LEU A C 1
ATOM 946 O O . LEU A 1 117 ? -7.108 -7.731 7.570 1.00 98.50 117 LEU A O 1
ATOM 950 N N . VAL A 1 118 ? -9.017 -8.662 8.289 1.00 98.56 118 VAL A N 1
ATOM 951 C CA . VAL A 1 118 ? -9.518 -9.039 6.961 1.00 98.56 118 VAL A CA 1
ATOM 952 C C . VAL A 1 118 ? -10.889 -8.417 6.725 1.00 98.56 118 VAL A C 1
ATOM 954 O O . VAL A 1 118 ? -11.803 -8.625 7.515 1.00 98.56 118 VAL A O 1
ATOM 957 N N . TYR A 1 119 ? -11.031 -7.688 5.621 1.00 98.50 119 TYR A N 1
ATOM 958 C CA . TYR A 1 119 ? -12.271 -7.073 5.147 1.00 98.50 119 TYR A CA 1
ATOM 959 C C . TYR A 1 119 ? -12.696 -7.778 3.851 1.00 98.50 119 TYR A C 1
ATOM 961 O O . TYR A 1 119 ? -12.190 -7.431 2.779 1.00 98.50 119 TYR A O 1
ATOM 969 N N . PRO A 1 120 ? -13.559 -8.802 3.923 1.00 98.12 120 PRO A N 1
ATOM 970 C CA . PRO A 1 120 ? -13.978 -9.562 2.756 1.00 98.12 120 PRO A CA 1
ATOM 971 C C . PRO A 1 120 ? -14.947 -8.765 1.878 1.00 98.12 120 PRO A C 1
ATOM 973 O O . PRO A 1 120 ? -15.724 -7.939 2.365 1.00 98.12 120 PRO A O 1
ATOM 976 N N . PHE A 1 121 ? -14.946 -9.063 0.582 1.00 97.00 121 PHE A N 1
ATOM 977 C CA . PHE A 1 121 ? -15.947 -8.600 -0.371 1.00 97.00 121 PHE A CA 1
ATOM 978 C C . PHE A 1 121 ? -16.249 -9.693 -1.403 1.00 97.00 121 PHE A C 1
ATOM 980 O O . PHE A 1 121 ? -15.367 -10.386 -1.893 1.00 97.00 121 PHE A O 1
ATOM 987 N N . ASN A 1 122 ? -17.521 -9.832 -1.781 1.00 93.75 122 ASN A N 1
ATOM 988 C CA . ASN A 1 122 ? -17.940 -10.877 -2.727 1.00 93.75 122 ASN A CA 1
ATOM 989 C C . ASN A 1 122 ? -17.823 -10.441 -4.193 1.00 93.75 122 ASN A C 1
ATOM 991 O O . ASN A 1 122 ? -17.805 -11.269 -5.101 1.00 93.75 122 ASN A O 1
ATOM 995 N N . LYS A 1 123 ? -17.806 -9.129 -4.438 1.00 95.12 123 LYS A N 1
ATOM 996 C CA . LYS A 1 123 ? -17.653 -8.532 -5.764 1.00 95.12 123 LYS A CA 1
ATOM 997 C C . LYS A 1 123 ? -16.460 -7.602 -5.727 1.00 95.12 123 LYS A C 1
ATOM 999 O O . LYS A 1 123 ? -16.358 -6.806 -4.801 1.00 95.12 123 LYS A O 1
ATOM 1004 N N . LYS A 1 124 ? -15.605 -7.701 -6.743 1.00 96.75 124 LYS A N 1
ATOM 1005 C CA . LYS A 1 124 ? -14.429 -6.849 -6.926 1.00 96.75 124 LYS A CA 1
ATOM 1006 C C . LYS A 1 124 ? -14.857 -5.378 -7.045 1.00 96.75 124 LYS A C 1
ATOM 1008 O O . LYS A 1 124 ? -15.476 -5.033 -8.053 1.00 96.75 124 LYS A O 1
ATOM 1013 N N . PRO A 1 125 ? -14.579 -4.527 -6.041 1.00 97.50 125 PRO A N 1
ATOM 1014 C CA . PRO A 1 125 ? -14.980 -3.123 -6.081 1.00 97.50 125 PRO A CA 1
ATOM 1015 C C . PRO A 1 125 ? -14.130 -2.340 -7.087 1.00 97.50 125 PRO A C 1
ATOM 1017 O O . PRO A 1 125 ? -12.943 -2.619 -7.243 1.00 97.50 125 PRO A O 1
ATOM 1020 N N . SER A 1 126 ? -14.694 -1.330 -7.750 1.00 97.88 126 SER A N 1
ATOM 1021 C CA . SER A 1 126 ? -13.916 -0.458 -8.653 1.00 97.88 126 SER A CA 1
ATOM 1022 C C . SER A 1 126 ? -13.008 0.526 -7.900 1.00 97.88 126 SER A C 1
ATOM 1024 O O . SER A 1 126 ? -12.007 1.011 -8.431 1.00 97.88 126 SER A O 1
ATOM 1026 N N . SER A 1 127 ? -13.338 0.813 -6.641 1.00 98.25 127 SER A N 1
ATOM 1027 C CA . SER A 1 127 ? -12.532 1.629 -5.741 1.00 98.25 127 SER A CA 1
ATOM 1028 C C . SER A 1 127 ? -12.749 1.229 -4.285 1.00 98.25 127 SER A C 1
ATOM 1030 O O . SER A 1 127 ? -13.775 0.650 -3.929 1.00 98.25 127 SER A O 1
ATOM 1032 N N . LEU A 1 128 ? -11.772 1.547 -3.442 1.00 98.44 128 LEU A N 1
ATOM 1033 C CA . LEU A 1 128 ? -11.847 1.362 -1.998 1.00 98.44 128 LEU A CA 1
ATOM 1034 C C . LEU A 1 128 ? -11.459 2.658 -1.296 1.00 98.44 128 LEU A C 1
ATOM 1036 O O . LEU A 1 128 ? -10.432 3.252 -1.616 1.00 98.44 128 LEU A O 1
ATOM 1040 N N . THR A 1 129 ? -12.247 3.080 -0.311 1.00 98.50 129 THR A N 1
ATOM 1041 C CA . THR A 1 129 ? -11.894 4.201 0.570 1.00 98.50 129 THR A CA 1
ATOM 1042 C C . THR A 1 129 ? -11.459 3.666 1.920 1.00 98.50 129 THR A C 1
ATOM 1044 O O . THR A 1 129 ? -12.240 3.018 2.613 1.00 98.50 129 THR A O 1
ATOM 1047 N N . ILE A 1 130 ? -10.222 3.964 2.305 1.00 98.19 130 ILE A N 1
ATOM 1048 C CA . ILE A 1 130 ? -9.670 3.605 3.610 1.00 98.19 130 ILE A CA 1
ATOM 1049 C C . ILE A 1 130 ? -9.778 4.829 4.514 1.00 98.19 130 ILE A C 1
ATOM 1051 O O . ILE A 1 130 ? -9.313 5.917 4.159 1.00 98.19 130 ILE A O 1
ATOM 1055 N N . ILE A 1 131 ? -10.395 4.656 5.677 1.00 97.81 131 ILE A N 1
ATOM 1056 C CA . ILE A 1 131 ? -10.634 5.724 6.645 1.00 97.81 131 ILE A CA 1
ATOM 1057 C C . ILE A 1 131 ? -9.985 5.318 7.971 1.00 97.81 131 ILE A C 1
ATOM 1059 O O . ILE A 1 131 ? -10.373 4.292 8.524 1.00 97.81 131 ILE A O 1
ATOM 1063 N N . PRO A 1 132 ? -8.998 6.075 8.482 1.00 97.31 132 PRO A N 1
ATOM 1064 C CA . PRO A 1 132 ? -8.424 5.816 9.801 1.00 97.31 132 PRO A CA 1
ATOM 1065 C C . PRO A 1 132 ? -9.408 6.227 10.912 1.00 97.31 132 PRO A C 1
ATOM 1067 O O . PRO A 1 132 ? -10.337 6.985 10.627 1.00 97.31 132 PRO A O 1
ATOM 1070 N N . PRO A 1 133 ? -9.178 5.840 12.181 1.00 96.44 133 PRO A N 1
ATOM 1071 C CA . PRO A 1 133 ? -9.948 6.374 13.303 1.00 96.44 133 PRO A CA 1
ATOM 1072 C C . PRO A 1 133 ? -9.852 7.903 13.318 1.00 96.44 133 PRO A C 1
ATOM 1074 O O . PRO A 1 133 ? -8.761 8.448 13.475 1.00 96.44 133 PRO A O 1
ATOM 1077 N N . LEU A 1 134 ? -10.971 8.604 13.122 1.00 95.88 134 LEU A N 1
ATOM 1078 C CA . LEU A 1 134 ? -10.979 10.063 12.962 1.00 95.88 134 LEU A CA 1
ATOM 1079 C C . LEU A 1 134 ? -11.258 10.788 14.276 1.00 95.88 134 LEU A C 1
ATOM 1081 O O . LEU A 1 134 ? -12.143 10.404 15.037 1.00 95.88 134 LEU A O 1
ATOM 1085 N N . ASP A 1 135 ? -10.549 11.888 14.505 1.00 93.12 135 ASP A N 1
ATOM 1086 C CA . ASP A 1 135 ? -10.948 12.899 15.473 1.00 93.12 135 ASP A CA 1
ATOM 1087 C C . ASP A 1 135 ? -12.247 13.572 15.006 1.00 93.12 135 ASP A C 1
ATOM 1089 O O . ASP A 1 135 ? -12.374 14.004 13.853 1.00 93.12 135 ASP A O 1
ATOM 1093 N N . GLU A 1 136 ? -13.234 13.658 15.897 1.00 85.69 136 GLU A N 1
ATOM 1094 C CA . GLU A 1 136 ? -14.572 14.128 15.542 1.00 85.69 136 GLU A CA 1
ATOM 1095 C C . GLU A 1 136 ? -14.594 15.583 15.074 1.00 85.69 136 GLU A C 1
ATOM 1097 O O . GLU A 1 136 ? -15.391 15.915 14.188 1.00 85.69 136 GLU A O 1
ATOM 1102 N N . LYS A 1 137 ? -13.728 16.433 15.643 1.00 89.00 137 LYS A N 1
ATOM 1103 C CA . LYS A 1 137 ? -13.683 17.873 15.368 1.00 89.00 137 LYS A CA 1
ATOM 1104 C C . LYS A 1 137 ? -12.788 18.172 14.178 1.00 89.00 137 LYS A C 1
ATOM 1106 O O . LYS A 1 137 ? -13.206 18.862 13.254 1.00 89.00 137 LYS A O 1
ATOM 1111 N N . ALA A 1 138 ? -11.568 17.646 14.196 1.00 88.56 138 ALA A N 1
ATOM 1112 C CA . ALA A 1 138 ? -10.557 17.946 13.194 1.00 88.56 138 ALA A CA 1
ATOM 1113 C C . ALA A 1 138 ? -10.730 17.129 11.903 1.00 88.56 138 ALA A C 1
ATOM 1115 O O . ALA A 1 138 ? -10.158 17.496 10.880 1.00 88.56 138 ALA A O 1
ATOM 1116 N N . LYS A 1 139 ? -11.519 16.040 11.926 1.00 90.62 139 LYS A N 1
ATOM 1117 C CA . LYS A 1 139 ? -11.734 15.121 10.787 1.00 90.62 139 LYS A CA 1
ATOM 1118 C C . LYS A 1 139 ? -10.433 14.555 10.200 1.00 90.62 139 LYS A C 1
ATOM 1120 O O . LYS A 1 139 ? -10.382 14.178 9.030 1.00 90.62 139 LYS A O 1
ATOM 1125 N N . ILE A 1 140 ? -9.399 14.466 11.030 1.00 93.69 140 ILE A N 1
ATOM 1126 C CA . ILE A 1 140 ? -8.112 13.837 10.727 1.00 93.69 140 ILE A CA 1
ATOM 1127 C C . ILE A 1 140 ? -7.915 12.611 11.614 1.00 93.69 140 ILE A C 1
ATOM 1129 O O . ILE A 1 140 ? -8.618 12.453 12.606 1.00 93.69 140 ILE A O 1
ATOM 1133 N N . SER A 1 141 ? -6.962 11.749 11.275 1.00 95.12 141 SER A N 1
ATOM 1134 C CA . SER A 1 141 ? -6.623 10.577 12.086 1.00 95.12 141 SER A CA 1
ATOM 1135 C C . SER A 1 141 ? -6.302 10.963 13.538 1.00 95.12 141 SER A C 1
ATOM 1137 O O . SER A 1 141 ? -5.493 11.865 13.761 1.00 95.12 141 SER A O 1
ATOM 1139 N N . LYS A 1 142 ? -6.896 10.260 14.514 1.00 95.38 142 LYS A N 1
ATOM 1140 C CA . LYS A 1 142 ? -6.656 10.443 15.962 1.00 95.38 142 LYS A CA 1
ATOM 1141 C C . LYS A 1 142 ? -5.191 10.222 16.335 1.00 95.38 142 LYS A C 1
ATOM 1143 O O . LYS A 1 142 ? -4.675 10.865 17.240 1.00 95.38 142 LYS A O 1
ATOM 1148 N N . VAL A 1 143 ? -4.534 9.309 15.623 1.00 95.00 143 VAL A N 1
ATOM 1149 C CA . VAL A 1 143 ? -3.123 8.955 15.801 1.00 95.00 143 VAL A CA 1
ATOM 1150 C C . VAL A 1 143 ? -2.404 8.930 14.452 1.00 95.00 143 VAL A C 1
ATOM 1152 O O . VAL A 1 143 ? -3.027 8.660 13.421 1.00 95.00 143 VAL A O 1
ATOM 1155 N N . PRO A 1 144 ? -1.092 9.203 14.403 1.00 94.31 144 PRO A N 1
ATOM 1156 C CA . PRO A 1 144 ? -0.328 9.116 13.166 1.00 94.31 144 PRO A CA 1
ATOM 1157 C C . PRO A 1 144 ? -0.209 7.658 12.703 1.00 94.31 144 PRO A C 1
ATOM 1159 O O . PRO A 1 144 ? 0.420 6.835 13.369 1.00 94.31 144 PRO A O 1
ATOM 1162 N N . ILE A 1 145 ? -0.776 7.356 11.532 1.00 96.00 145 ILE A N 1
ATOM 1163 C CA . ILE A 1 145 ? -0.686 6.043 10.881 1.00 96.00 145 ILE A CA 1
ATOM 1164 C C . ILE A 1 145 ? 0.073 6.211 9.570 1.00 96.00 145 ILE A C 1
ATOM 1166 O O . ILE A 1 145 ? -0.416 6.835 8.629 1.00 96.00 145 ILE A O 1
ATOM 1170 N N . GLY A 1 146 ? 1.285 5.674 9.505 1.00 95.06 146 GLY A N 1
ATOM 1171 C CA . GLY A 1 146 ? 1.999 5.490 8.248 1.00 95.06 146 GLY A CA 1
ATOM 1172 C C . GLY A 1 146 ? 1.424 4.293 7.505 1.00 95.06 146 GLY A C 1
ATOM 1173 O O . GLY A 1 146 ? 1.034 3.321 8.141 1.00 95.06 146 GLY A O 1
ATOM 1174 N N . PHE A 1 147 ? 1.351 4.327 6.181 1.00 95.56 147 PHE A N 1
ATOM 1175 C CA . PHE A 1 147 ? 0.789 3.212 5.435 1.00 95.56 147 PHE A CA 1
ATOM 1176 C C . PHE A 1 147 ? 1.412 2.997 4.065 1.00 95.56 147 PHE A C 1
ATOM 1178 O O . PHE A 1 147 ? 1.960 3.908 3.429 1.00 95.56 147 PHE A O 1
ATOM 1185 N N . ILE A 1 148 ? 1.278 1.754 3.620 1.00 94.00 148 ILE A N 1
ATOM 1186 C CA . ILE A 1 148 ? 1.654 1.260 2.303 1.00 94.00 148 ILE A CA 1
ATOM 1187 C C . ILE A 1 148 ? 0.514 0.387 1.803 1.00 94.00 148 ILE A C 1
ATOM 1189 O O . ILE A 1 148 ? -0.051 -0.383 2.574 1.00 94.00 148 ILE A O 1
ATOM 1193 N N . THR A 1 149 ? 0.199 0.491 0.519 1.00 96.25 149 THR A N 1
ATOM 1194 C CA . THR A 1 149 ? -0.871 -0.279 -0.109 1.00 96.25 149 THR A CA 1
ATOM 1195 C C . THR A 1 149 ? -0.319 -1.089 -1.265 1.00 96.25 149 THR A C 1
ATOM 1197 O O . THR A 1 149 ? 0.404 -0.564 -2.115 1.00 96.25 149 THR A O 1
ATOM 1200 N N . TYR A 1 150 ? -0.712 -2.353 -1.314 1.00 96.25 150 TYR A N 1
ATOM 1201 C CA . TYR A 1 150 ? -0.451 -3.286 -2.392 1.00 96.25 150 TYR A CA 1
ATOM 1202 C C . TYR A 1 150 ? -1.778 -3.716 -3.012 1.00 96.25 150 TYR A C 1
ATOM 1204 O O . TYR A 1 150 ?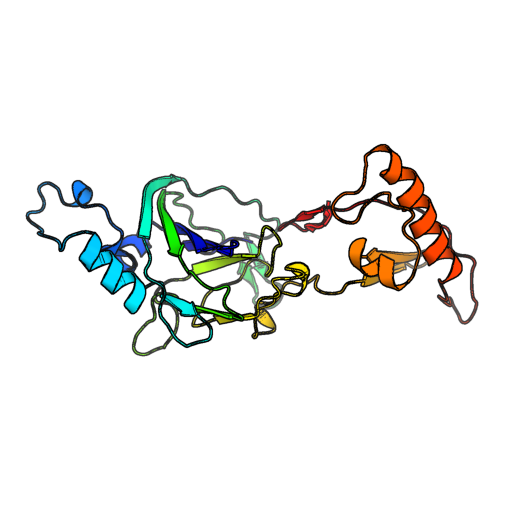 -2.722 -4.006 -2.284 1.00 96.25 150 TYR A O 1
ATOM 1212 N N . HIS A 1 151 ? -1.848 -3.814 -4.335 1.00 97.38 151 HIS A N 1
ATOM 1213 C CA . HIS A 1 151 ? -2.955 -4.463 -5.036 1.00 97.38 151 HIS A CA 1
ATOM 1214 C C . HIS A 1 151 ? -2.396 -5.662 -5.796 1.00 97.38 151 HIS A C 1
ATOM 1216 O O . HIS A 1 151 ? -1.517 -5.501 -6.641 1.00 97.38 151 HIS A O 1
ATOM 1222 N N . LYS A 1 152 ? -2.824 -6.872 -5.414 1.00 95.44 152 LYS A N 1
ATOM 1223 C CA . LYS A 1 152 ? -2.271 -8.151 -5.900 1.00 95.44 152 LYS A CA 1
ATOM 1224 C C . LYS A 1 152 ? -0.733 -8.185 -5.878 1.00 95.44 152 LYS A C 1
ATOM 1226 O O . LYS A 1 152 ? -0.082 -8.572 -6.842 1.00 95.44 152 LYS A O 1
ATOM 1231 N N . GLY A 1 153 ? -0.148 -7.701 -4.779 1.00 91.31 153 GLY A N 1
ATOM 1232 C CA . GLY A 1 153 ? 1.306 -7.630 -4.580 1.00 91.31 153 GLY A CA 1
ATOM 1233 C C . GLY A 1 153 ? 2.009 -6.438 -5.245 1.00 91.31 153 GLY A C 1
ATOM 1234 O O . GLY A 1 153 ? 3.172 -6.181 -4.937 1.00 91.31 153 GLY A O 1
ATOM 1235 N N . VAL A 1 154 ? 1.330 -5.660 -6.093 1.00 90.75 154 VAL A N 1
ATOM 1236 C CA . VAL A 1 154 ? 1.905 -4.462 -6.720 1.00 90.75 154 VAL A CA 1
ATOM 1237 C C . VAL A 1 154 ? 1.772 -3.261 -5.791 1.00 90.75 154 VAL A C 1
ATOM 1239 O O . VAL A 1 154 ? 0.669 -2.891 -5.397 1.00 90.75 154 VAL A O 1
ATOM 1242 N N . LEU A 1 155 ? 2.897 -2.626 -5.464 1.00 91.25 155 LEU A N 1
ATOM 1243 C CA . LEU A 1 155 ? 2.955 -1.422 -4.632 1.00 91.25 155 LEU A CA 1
ATOM 1244 C C . LEU A 1 155 ? 2.233 -0.246 -5.313 1.00 91.25 155 LEU A C 1
ATOM 1246 O O . LEU A 1 155 ? 2.596 0.132 -6.425 1.00 91.25 155 LEU A O 1
ATOM 1250 N N . ILE A 1 156 ? 1.244 0.361 -4.655 1.00 91.88 156 ILE A N 1
ATOM 1251 C CA . ILE A 1 156 ? 0.421 1.463 -5.199 1.00 91.88 156 ILE A CA 1
ATOM 1252 C C . ILE A 1 156 ? 0.940 2.835 -4.750 1.00 91.88 156 ILE A C 1
ATOM 1254 O O . ILE A 1 156 ? 0.921 3.809 -5.513 1.00 91.88 156 ILE A O 1
ATOM 1258 N N . ASN A 1 157 ? 1.417 2.917 -3.508 1.00 91.81 157 ASN A N 1
ATOM 1259 C CA . ASN A 1 157 ? 1.949 4.134 -2.913 1.00 91.81 157 ASN A CA 1
ATOM 1260 C C . ASN A 1 157 ? 3.303 3.904 -2.254 1.00 91.81 157 ASN A C 1
ATOM 1262 O O . ASN A 1 157 ? 3.535 2.872 -1.634 1.00 91.81 157 ASN A O 1
ATOM 1266 N N . ASP A 1 158 ? 4.167 4.915 -2.319 1.00 88.38 158 ASP A N 1
ATOM 1267 C CA . ASP A 1 158 ? 5.316 4.980 -1.417 1.00 88.38 158 ASP A CA 1
ATOM 1268 C C . ASP A 1 158 ? 4.810 5.214 0.020 1.00 88.38 158 ASP A C 1
ATOM 1270 O O . ASP A 1 158 ? 3.659 5.607 0.216 1.00 88.38 158 ASP A O 1
ATOM 1274 N N . PHE A 1 159 ? 5.658 5.038 1.036 1.00 88.81 159 PHE A N 1
ATOM 1275 C CA . PHE A 1 159 ? 5.253 5.276 2.428 1.00 88.81 159 PHE A CA 1
ATOM 1276 C C . PHE A 1 159 ? 4.687 6.696 2.620 1.00 88.81 159 PHE A C 1
ATOM 1278 O O . PHE A 1 159 ? 5.352 7.696 2.312 1.00 88.81 159 PHE A O 1
ATOM 1285 N N . ARG A 1 160 ? 3.450 6.785 3.119 1.00 91.62 160 ARG A N 1
ATOM 1286 C CA . ARG A 1 160 ? 2.715 8.037 3.372 1.00 91.62 160 ARG A CA 1
ATOM 1287 C C . ARG A 1 160 ? 1.961 7.953 4.692 1.00 91.62 160 ARG A C 1
ATOM 1289 O O . ARG A 1 160 ? 1.869 6.886 5.278 1.00 91.62 160 ARG A O 1
ATOM 1296 N N . TYR A 1 161 ? 1.420 9.077 5.151 1.00 93.31 161 TYR A N 1
ATOM 1297 C CA . TYR A 1 161 ? 0.556 9.123 6.329 1.00 93.31 161 TYR A CA 1
ATOM 1298 C C . TYR A 1 161 ? -0.914 9.064 5.912 1.00 93.31 161 TYR A C 1
ATOM 1300 O O . TYR A 1 161 ? -1.350 9.827 5.048 1.00 93.31 161 TYR A O 1
ATOM 1308 N N . LEU A 1 162 ? -1.674 8.172 6.542 1.00 95.44 162 LEU A N 1
ATOM 1309 C CA . LEU A 1 162 ? -3.119 8.064 6.410 1.00 95.44 162 LEU A CA 1
ATOM 1310 C C . LEU A 1 162 ? -3.761 9.084 7.356 1.00 95.44 162 LEU A C 1
ATOM 1312 O O . LEU A 1 162 ? -4.152 8.765 8.472 1.00 95.44 162 LEU A O 1
ATOM 1316 N N . SER A 1 163 ? -3.806 10.345 6.931 1.00 92.94 163 SER A N 1
ATOM 1317 C CA . SER A 1 163 ? -4.328 11.445 7.754 1.00 92.94 163 SER A CA 1
ATOM 1318 C C . SER A 1 163 ? -5.852 11.573 7.726 1.00 92.94 163 SER A C 1
ATOM 1320 O O . SER A 1 163 ? -6.406 12.287 8.550 1.00 92.94 163 SER A O 1
ATOM 1322 N N . GLY A 1 164 ? -6.532 10.895 6.803 1.00 95.25 164 GLY A N 1
ATOM 1323 C CA . GLY A 1 164 ? -7.985 10.927 6.646 1.00 95.25 164 GLY A CA 1
ATOM 1324 C C . GLY A 1 164 ? -8.454 9.994 5.523 1.00 95.25 164 GLY A C 1
ATOM 1325 O O . GLY A 1 164 ? -7.624 9.266 4.962 1.00 95.25 164 GLY A O 1
ATOM 1326 N N . PRO A 1 165 ? -9.753 10.035 5.157 1.00 96.75 165 PRO A N 1
ATOM 1327 C CA . PRO A 1 165 ? -10.326 9.189 4.109 1.00 96.75 165 PRO A CA 1
ATOM 1328 C C . PRO A 1 165 ? -9.516 9.269 2.819 1.00 96.75 165 PRO A C 1
ATOM 1330 O O . PRO A 1 165 ? -9.276 10.370 2.320 1.00 96.75 165 PRO A O 1
ATOM 1333 N N . SER A 1 166 ? -9.054 8.135 2.303 1.00 97.31 166 SER A N 1
ATOM 1334 C CA . SER A 1 166 ? -8.208 8.076 1.107 1.00 97.31 166 SER A CA 1
ATOM 1335 C C . SER A 1 166 ? -8.682 6.973 0.173 1.00 97.31 166 SER A C 1
ATOM 1337 O O . SER A 1 166 ? -8.778 5.816 0.583 1.00 97.31 166 SER A O 1
ATOM 1339 N N . THR A 1 167 ? -8.976 7.343 -1.074 1.00 98.19 167 THR A N 1
ATOM 1340 C CA . THR A 1 167 ? -9.632 6.462 -2.042 1.00 98.19 167 THR A CA 1
ATOM 1341 C C . THR A 1 167 ? -8.629 5.953 -3.063 1.00 98.19 167 THR A C 1
ATOM 1343 O O . THR A 1 167 ? -7.948 6.737 -3.723 1.00 98.19 167 THR A O 1
ATOM 1346 N N . VAL A 1 168 ? -8.539 4.634 -3.210 1.00 97.81 168 VAL A N 1
ATOM 1347 C CA . VAL A 1 168 ? -7.775 3.971 -4.268 1.00 97.81 168 VAL A CA 1
ATOM 1348 C C . VAL A 1 168 ? -8.717 3.508 -5.371 1.00 97.81 168 VAL A C 1
ATOM 1350 O O . VAL A 1 168 ? -9.696 2.816 -5.109 1.00 97.81 168 VAL A O 1
ATOM 1353 N N . MET A 1 169 ? -8.407 3.895 -6.606 1.00 98.06 169 MET A N 1
ATOM 1354 C CA . MET A 1 169 ? -9.038 3.374 -7.816 1.00 98.06 169 MET A CA 1
ATOM 1355 C C . MET A 1 169 ? -8.332 2.081 -8.215 1.00 98.06 169 MET A C 1
ATOM 1357 O O . MET A 1 169 ? -7.097 2.051 -8.277 1.00 98.06 169 MET A O 1
ATOM 1361 N N . LEU A 1 170 ? -9.105 1.025 -8.464 1.00 98.06 170 LEU A N 1
ATOM 1362 C CA . LEU A 1 170 ? -8.593 -0.320 -8.701 1.00 98.06 170 LEU A CA 1
ATOM 1363 C C . LEU A 1 170 ? -8.698 -0.697 -10.173 1.00 98.06 170 LEU A C 1
ATOM 1365 O O . LEU A 1 170 ? -9.768 -0.651 -10.774 1.00 98.06 170 LEU A O 1
ATOM 1369 N N . ASP A 1 171 ? -7.571 -1.133 -10.720 1.00 97.06 171 ASP A N 1
ATOM 1370 C CA . ASP A 1 171 ? -7.490 -1.796 -12.012 1.00 97.06 171 ASP A CA 1
ATOM 1371 C C . ASP A 1 171 ? -7.232 -3.286 -11.771 1.00 97.06 171 ASP A C 1
AT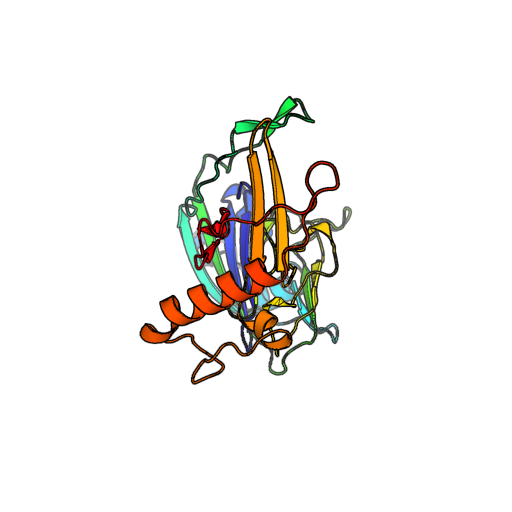OM 1373 O O . ASP A 1 171 ? -6.119 -3.704 -11.445 1.00 97.06 171 ASP A O 1
ATOM 1377 N N . TRP A 1 172 ? -8.298 -4.082 -11.862 1.00 96.44 172 TRP A N 1
ATOM 1378 C CA . TRP A 1 172 ? -8.253 -5.534 -11.659 1.00 96.44 172 TRP A CA 1
ATOM 1379 C C . TRP A 1 172 ? -7.602 -6.290 -12.816 1.00 96.44 172 TRP A C 1
ATOM 1381 O O . TRP A 1 172 ? -7.209 -7.443 -12.631 1.00 96.44 172 TRP A O 1
ATOM 1391 N N . THR A 1 173 ? -7.501 -5.659 -13.987 1.00 94.62 173 THR A N 1
ATOM 1392 C CA . THR A 1 173 ? -6.836 -6.227 -15.164 1.00 94.62 173 THR A CA 1
ATOM 1393 C C . THR A 1 173 ? -5.331 -6.034 -15.046 1.00 94.62 173 THR A C 1
ATOM 1395 O O . THR A 1 173 ? -4.550 -6.941 -15.337 1.00 94.62 173 THR A O 1
ATOM 1398 N N . ASP A 1 174 ? -4.913 -4.857 -14.585 1.00 93.00 174 ASP A N 1
ATOM 1399 C CA . ASP A 1 174 ? -3.515 -4.543 -14.354 1.00 93.00 174 ASP A CA 1
ATOM 1400 C C . ASP A 1 174 ? -3.312 -3.675 -13.096 1.00 93.00 174 ASP A C 1
ATOM 1402 O O . ASP A 1 174 ? -3.343 -2.440 -13.155 1.00 93.00 174 ASP A O 1
ATOM 1406 N N . PRO A 1 175 ? -3.005 -4.309 -11.946 1.00 93.56 175 PRO A N 1
ATOM 1407 C CA . PRO A 1 175 ? -2.808 -3.626 -10.669 1.00 93.56 175 PRO A CA 1
ATOM 1408 C C . PRO A 1 175 ? -1.748 -2.518 -10.681 1.00 93.56 175 PRO A C 1
ATOM 1410 O O . PRO A 1 175 ? -1.781 -1.633 -9.825 1.00 93.56 175 PRO A O 1
ATOM 1413 N N . TRP A 1 176 ? -0.827 -2.511 -11.656 1.00 91.44 176 TRP A N 1
ATOM 1414 C CA . TRP A 1 176 ? 0.138 -1.425 -11.833 1.00 91.44 176 TRP A CA 1
ATOM 1415 C C . TRP A 1 176 ? -0.533 -0.067 -12.033 1.00 91.44 176 TRP A C 1
ATOM 1417 O O . TRP A 1 176 ? 0.007 0.931 -11.555 1.00 91.44 176 TRP A O 1
ATOM 1427 N N . TYR A 1 177 ? -1.699 -0.025 -12.678 1.00 93.50 177 TYR A N 1
ATOM 1428 C CA . TYR A 1 177 ? -2.438 1.209 -12.947 1.00 93.50 177 TYR A CA 1
ATOM 1429 C C . TYR A 1 177 ? -3.441 1.577 -11.851 1.00 93.50 177 TYR A C 1
ATOM 1431 O O . TYR A 1 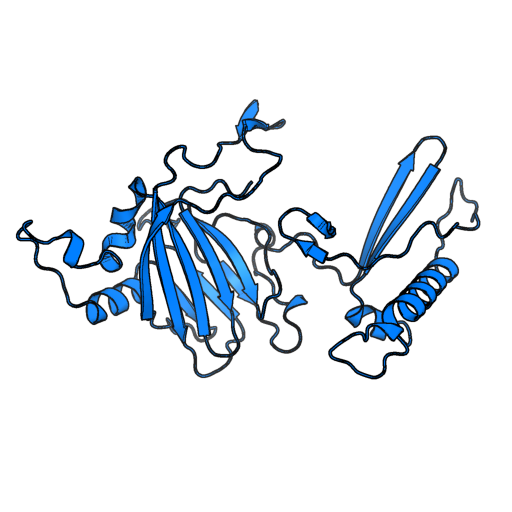177 ? -4.066 2.637 -11.914 1.00 93.50 177 TYR A O 1
ATOM 1439 N N . SER A 1 178 ? -3.537 0.764 -10.796 1.00 96.06 178 SER A N 1
ATOM 1440 C CA . SER A 1 178 ? -4.267 1.156 -9.592 1.00 96.06 178 SER A CA 1
ATOM 1441 C C . SER A 1 178 ? -3.570 2.333 -8.915 1.00 96.06 178 SER A C 1
ATOM 1443 O O . SER A 1 178 ? -2.341 2.373 -8.811 1.00 96.06 178 SER A O 1
ATOM 1445 N N . ALA A 1 179 ? -4.343 3.314 -8.455 1.00 95.50 179 ALA A N 1
ATOM 1446 C CA . ALA A 1 179 ? -3.789 4.543 -7.901 1.00 95.50 179 ALA A CA 1
ATOM 1447 C C . ALA A 1 179 ? -4.755 5.227 -6.936 1.00 95.50 179 ALA A C 1
ATOM 1449 O O . ALA A 1 179 ? -5.964 5.254 -7.155 1.00 95.50 179 ALA A O 1
ATOM 1450 N N . PHE A 1 180 ? -4.203 5.863 -5.902 1.00 96.62 180 PHE A N 1
ATOM 1451 C CA . PHE A 1 180 ? -4.964 6.799 -5.079 1.00 96.62 180 PHE A CA 1
ATOM 1452 C C . PHE A 1 180 ? -5.443 7.992 -5.901 1.00 96.62 180 PHE A C 1
ATOM 1454 O O . PHE A 1 180 ? -4.704 8.493 -6.744 1.00 96.62 180 PHE A O 1
ATOM 1461 N N . ASP A 1 181 ? -6.636 8.498 -5.622 1.00 93.88 181 ASP A N 1
ATOM 1462 C CA . ASP A 1 181 ? -7.165 9.731 -6.208 1.00 93.88 181 ASP A CA 1
ATOM 1463 C C . ASP A 1 181 ? -6.236 10.934 -5.931 1.00 93.88 181 ASP A C 1
ATOM 1465 O O . ASP A 1 181 ? -5.838 11.677 -6.838 1.00 93.88 181 ASP A O 1
ATOM 1469 N N . LYS A 1 182 ? -5.776 11.057 -4.682 1.00 94.25 182 LYS A N 1
ATOM 1470 C CA . LYS A 1 182 ? -4.879 12.106 -4.201 1.00 94.25 182 LYS A CA 1
ATOM 1471 C C . LYS A 1 182 ? -3.481 11.949 -4.784 1.00 94.25 182 LYS A C 1
ATOM 1473 O O . LYS A 1 182 ? -2.757 11.000 -4.486 1.00 94.25 182 LYS A O 1
ATOM 1478 N N . LYS A 1 183 ? -3.025 12.968 -5.523 1.00 90.38 183 LYS A N 1
ATOM 1479 C CA . LYS A 1 183 ? -1.680 13.013 -6.132 1.00 90.38 183 LYS A CA 1
ATOM 1480 C C . LYS A 1 183 ? -0.551 12.741 -5.129 1.00 90.38 183 LYS A C 1
ATOM 1482 O O . LYS A 1 183 ? 0.398 12.054 -5.489 1.00 90.38 183 LYS A O 1
ATOM 1487 N N . ALA A 1 184 ? -0.672 13.244 -3.898 1.00 89.88 184 ALA A N 1
ATOM 1488 C CA . ALA A 1 184 ? 0.330 13.082 -2.841 1.00 89.88 184 ALA A CA 1
ATOM 1489 C C . ALA A 1 184 ? 0.502 11.628 -2.362 1.00 89.88 184 ALA A C 1
ATOM 1491 O O . ALA A 1 184 ? 1.566 11.276 -1.851 1.00 89.88 184 ALA A O 1
ATOM 1492 N N . LEU A 1 185 ? -0.526 10.791 -2.539 1.00 92.44 185 LEU A N 1
ATOM 1493 C CA . LEU A 1 185 ? -0.521 9.385 -2.134 1.00 92.44 185 LEU A CA 1
ATOM 1494 C C . LEU A 1 185 ? -0.086 8.443 -3.251 1.00 92.44 185 LEU A C 1
ATOM 1496 O O . LEU A 1 185 ? 0.170 7.280 -2.999 1.00 92.44 185 LEU A O 1
ATOM 1500 N N . LYS A 1 186 ? 0.009 8.904 -4.492 1.00 89.31 186 LYS A N 1
ATOM 1501 C CA . LYS A 1 186 ? 0.444 8.045 -5.594 1.00 89.31 186 LYS A CA 1
ATOM 1502 C C . LYS A 1 186 ? 1.949 7.769 -5.488 1.00 89.31 186 LYS A C 1
ATOM 1504 O O . LYS A 1 186 ? 2.711 8.676 -5.144 1.00 89.31 186 LYS A O 1
ATOM 1509 N N . ARG A 1 187 ? 2.390 6.558 -5.853 1.00 86.38 187 ARG A N 1
ATOM 1510 C CA . ARG A 1 187 ? 3.825 6.253 -5.984 1.00 86.38 187 ARG A CA 1
ATOM 1511 C C . ARG A 1 187 ? 4.510 7.156 -7.009 1.00 86.38 187 ARG A C 1
ATOM 1513 O O . ARG A 1 187 ? 3.872 7.652 -7.955 1.00 86.38 187 ARG A O 1
ATOM 1520 N N . TRP A 1 188 ? 5.812 7.348 -6.818 1.00 81.12 188 TRP A N 1
ATOM 1521 C CA . TRP A 1 188 ? 6.662 8.080 -7.754 1.00 81.12 188 TRP A CA 1
ATOM 1522 C C . TRP A 1 188 ? 6.664 7.421 -9.139 1.00 81.12 188 TRP A C 1
ATOM 1524 O O . TRP A 1 188 ? 6.318 8.055 -10.138 1.00 81.12 188 TRP A O 1
ATOM 1534 N N . GLN A 1 189 ? 6.992 6.128 -9.202 1.00 78.31 189 GLN A N 1
ATOM 1535 C CA . GLN A 1 189 ? 7.134 5.393 -10.459 1.00 78.31 189 GLN A CA 1
ATOM 1536 C C . GLN A 1 189 ? 5.795 4.861 -10.977 1.00 78.31 189 GLN A C 1
ATOM 1538 O O . GLN A 1 189 ? 5.454 3.702 -10.771 1.00 78.31 189 GLN A O 1
ATOM 1543 N N . ARG A 1 190 ? 5.001 5.697 -11.646 1.00 77.50 190 ARG A N 1
ATOM 1544 C CA . ARG A 1 190 ? 3.743 5.243 -12.282 1.00 77.50 190 ARG A CA 1
ATOM 1545 C C . ARG A 1 190 ? 3.824 5.060 -13.787 1.00 77.50 190 ARG A C 1
ATOM 1547 O O . ARG A 1 190 ? 2.948 4.428 -14.361 1.00 77.50 190 ARG A O 1
ATOM 1554 N N . GLY A 1 191 ? 4.800 5.709 -14.416 1.00 80.19 191 GLY A N 1
ATOM 1555 C CA . GLY A 1 191 ? 4.929 5.682 -15.861 1.00 80.19 191 GLY A CA 1
ATOM 1556 C C . GLY A 1 191 ? 5.283 4.278 -16.320 1.00 80.19 191 GLY A C 1
ATOM 1557 O O . GLY A 1 191 ? 6.088 3.608 -15.679 1.00 80.19 191 GLY A O 1
ATOM 1558 N N . SER A 1 192 ? 4.704 3.866 -17.442 1.00 83.50 192 SER A N 1
ATOM 1559 C CA . SER A 1 192 ? 5.153 2.694 -18.194 1.00 83.50 192 SER A CA 1
ATOM 1560 C C . SER A 1 192 ? 6.628 2.810 -18.573 1.00 83.50 192 SER A C 1
ATOM 1562 O O . SER A 1 192 ? 7.351 1.819 -18.584 1.00 83.50 192 SER A O 1
ATOM 1564 N N . VAL A 1 193 ? 7.075 4.044 -18.840 1.00 88.06 193 VAL A N 1
ATOM 1565 C CA . VAL A 1 193 ? 8.465 4.401 -19.112 1.00 88.06 193 VAL A CA 1
ATOM 1566 C C . VAL A 1 193 ? 8.832 5.685 -18.382 1.00 88.06 193 VAL A C 1
ATOM 1568 O O . VAL A 1 193 ? 8.058 6.643 -18.336 1.00 88.06 193 VAL A O 1
ATOM 1571 N N . MET A 1 194 ? 10.033 5.701 -17.824 1.00 87.94 194 MET A N 1
ATOM 1572 C CA . MET A 1 194 ? 10.692 6.857 -17.245 1.00 87.94 194 MET A CA 1
ATOM 1573 C C . MET A 1 194 ? 12.053 7.035 -17.905 1.00 87.94 194 MET A C 1
ATOM 1575 O O . MET A 1 194 ? 12.720 6.065 -18.250 1.00 87.94 194 MET A O 1
ATOM 1579 N N . SER A 1 195 ? 12.449 8.288 -18.071 1.00 88.50 195 SER A N 1
ATOM 1580 C CA . SER A 1 195 ? 13.695 8.683 -18.710 1.00 88.50 195 SER A CA 1
ATOM 1581 C C . SER A 1 195 ? 14.427 9.635 -17.777 1.00 88.50 195 SER A C 1
ATOM 1583 O O . SER A 1 195 ? 13.844 10.627 -17.339 1.00 88.50 195 SER A O 1
ATOM 1585 N N . PHE A 1 196 ? 15.691 9.350 -17.500 1.00 88.69 196 PHE A N 1
ATOM 1586 C CA . PHE A 1 196 ? 16.568 10.164 -16.671 1.00 88.69 196 PHE A CA 1
ATOM 1587 C C . PHE A 1 196 ? 17.754 10.613 -17.513 1.00 88.69 196 PHE A C 1
ATOM 1589 O O . PHE A 1 196 ? 18.362 9.809 -18.215 1.00 88.69 196 PHE A O 1
ATOM 1596 N N . LEU A 1 197 ? 18.059 11.905 -17.459 1.00 89.81 197 LEU A N 1
ATOM 1597 C CA . LEU A 1 197 ? 19.182 12.492 -18.173 1.00 89.81 197 LEU A CA 1
ATOM 1598 C C . LEU A 1 197 ? 20.155 13.063 -17.148 1.00 89.81 197 LEU A C 1
ATOM 1600 O O . LEU A 1 197 ? 19.797 13.954 -16.377 1.00 89.81 197 LEU A O 1
ATOM 1604 N N . TYR A 1 198 ? 21.371 12.538 -17.149 1.00 90.88 198 TYR A N 1
ATOM 1605 C CA . TYR A 1 198 ? 22.473 13.010 -16.327 1.00 90.88 198 TYR A CA 1
ATOM 1606 C C . TYR A 1 198 ? 23.439 13.752 -17.237 1.00 90.88 198 TYR A C 1
ATOM 1608 O O . TYR A 1 198 ? 23.866 13.207 -18.253 1.00 90.88 198 TYR A O 1
ATOM 1616 N N . ILE A 1 199 ? 23.749 14.997 -16.891 1.00 90.75 199 ILE A N 1
ATOM 1617 C CA . ILE A 1 199 ? 24.661 15.845 -17.657 1.00 90.75 199 ILE A CA 1
ATOM 1618 C C . ILE A 1 199 ? 25.826 16.193 -16.739 1.00 90.75 199 ILE A C 1
ATOM 1620 O O . ILE A 1 199 ? 25.669 16.937 -15.771 1.00 90.75 199 ILE A O 1
ATOM 1624 N N . GLU A 1 200 ? 26.983 15.633 -17.053 1.00 89.38 200 GLU A N 1
ATOM 1625 C CA . GLU A 1 200 ? 28.274 15.940 -16.452 1.00 89.38 200 GLU A CA 1
ATOM 1626 C C . GLU A 1 200 ? 29.148 16.670 -17.491 1.00 89.38 200 GLU A C 1
ATOM 1628 O O . GLU A 1 200 ? 28.864 16.597 -18.689 1.00 89.38 200 GLU A O 1
ATOM 1633 N N . PRO A 1 201 ? 30.227 17.374 -17.088 1.00 89.94 201 PRO A N 1
ATOM 1634 C CA . PRO A 1 201 ? 31.031 18.180 -18.015 1.00 89.94 201 PRO A CA 1
ATOM 1635 C C . PRO A 1 201 ? 31.568 17.437 -19.250 1.00 89.94 201 PRO A C 1
ATOM 1637 O O . PRO A 1 201 ? 31.813 18.070 -20.273 1.00 89.94 201 PRO A O 1
ATOM 1640 N N . TYR A 1 202 ? 31.750 16.116 -19.165 1.00 87.25 202 TYR A N 1
ATOM 1641 C CA . TYR A 1 202 ? 32.306 15.286 -20.242 1.00 87.25 202 TYR A CA 1
ATOM 1642 C C . TYR A 1 202 ? 31.446 14.068 -20.586 1.00 87.25 202 TYR A C 1
ATOM 1644 O O . TYR A 1 202 ? 31.854 13.239 -21.397 1.00 87.25 202 TYR A O 1
ATOM 1652 N N . GLU A 1 203 ? 30.273 13.935 -19.972 1.00 88.06 203 GLU A N 1
ATOM 1653 C CA . GLU A 1 203 ? 29.440 12.750 -20.126 1.00 88.06 203 GLU A CA 1
ATOM 1654 C C . GLU A 1 203 ? 27.960 13.114 -20.043 1.00 88.06 203 GLU A C 1
ATOM 1656 O O . GLU A 1 203 ? 27.518 13.812 -19.133 1.00 88.06 203 GLU A O 1
ATOM 1661 N N . VAL A 1 204 ? 27.180 12.600 -20.991 1.00 89.94 204 VAL A N 1
ATOM 1662 C CA . VAL A 1 204 ? 25.720 12.647 -20.941 1.00 89.94 204 VAL A CA 1
ATOM 1663 C C . VAL A 1 204 ? 25.223 11.213 -20.849 1.00 89.94 204 VAL A C 1
ATOM 1665 O O . VAL A 1 204 ? 25.399 10.444 -21.794 1.00 89.94 204 VAL A O 1
ATOM 1668 N N . ARG A 1 205 ? 24.602 10.847 -19.724 1.00 91.50 205 ARG A N 1
ATOM 1669 C CA . ARG A 1 205 ? 23.981 9.526 -19.549 1.00 91.50 205 ARG A CA 1
ATOM 1670 C C . ARG A 1 205 ? 22.474 9.640 -19.690 1.00 91.50 205 ARG A C 1
ATOM 1672 O O . ARG A 1 205 ? 21.843 10.454 -19.017 1.00 91.50 205 ARG A O 1
ATOM 1679 N N . HIS A 1 206 ? 21.901 8.785 -20.528 1.00 90.88 206 HIS A N 1
ATOM 1680 C CA . HIS A 1 206 ? 20.459 8.631 -20.679 1.00 90.88 206 HIS A CA 1
ATOM 1681 C C . HIS A 1 206 ? 20.042 7.261 -20.150 1.00 90.88 206 HIS A C 1
ATOM 1683 O O . HIS A 1 206 ? 20.349 6.233 -20.747 1.00 90.88 206 HIS A O 1
ATOM 1689 N N . GLU A 1 207 ? 19.354 7.247 -19.013 1.00 91.56 207 GLU A N 1
ATOM 1690 C CA . GLU A 1 207 ? 18.824 6.026 -18.410 1.00 91.56 207 GLU A CA 1
ATOM 1691 C C . GLU A 1 207 ? 17.323 5.920 -18.678 1.00 91.56 207 GLU A C 1
ATOM 1693 O O . GLU A 1 207 ? 16.567 6.873 -18.470 1.00 91.56 207 GLU A O 1
ATOM 1698 N N . ILE A 1 208 ? 16.882 4.745 -19.125 1.00 91.12 208 ILE A N 1
ATOM 1699 C CA . ILE A 1 208 ? 15.474 4.456 -19.388 1.00 91.12 208 ILE A CA 1
ATOM 1700 C C . ILE A 1 208 ? 15.038 3.309 -18.489 1.00 91.12 208 ILE A C 1
ATOM 1702 O O . ILE A 1 208 ? 15.548 2.194 -18.586 1.00 91.12 208 ILE A O 1
ATOM 1706 N N . LEU A 1 209 ? 14.038 3.576 -17.656 1.00 90.44 209 LEU A N 1
ATOM 1707 C CA . LEU A 1 209 ? 13.349 2.563 -16.875 1.00 90.44 209 LEU A CA 1
ATOM 1708 C C . LEU A 1 209 ? 11.994 2.289 -17.518 1.00 90.44 209 LEU A C 1
ATOM 1710 O O . LEU A 1 209 ? 11.148 3.178 -17.573 1.00 90.44 209 LEU A O 1
ATOM 1714 N N . ALA A 1 210 ? 11.779 1.067 -17.993 1.00 90.69 210 ALA A N 1
ATOM 1715 C CA . ALA A 1 210 ? 10.549 0.679 -18.668 1.00 90.69 210 ALA A CA 1
ATOM 1716 C C . ALA A 1 210 ? 9.962 -0.600 -18.075 1.00 90.69 210 ALA A C 1
ATOM 1718 O O . ALA A 1 210 ? 10.682 -1.551 -17.763 1.00 90.69 210 ALA A O 1
ATOM 1719 N N . ARG A 1 211 ? 8.635 -0.645 -17.963 1.00 90.06 211 ARG A N 1
ATOM 1720 C CA . ARG A 1 211 ? 7.912 -1.861 -17.609 1.00 90.06 211 ARG A CA 1
ATOM 1721 C C . ARG A 1 211 ? 7.811 -2.758 -18.836 1.00 90.06 211 ARG A C 1
ATOM 1723 O O . ARG A 1 211 ? 7.239 -2.372 -19.850 1.00 90.06 211 ARG A O 1
ATOM 1730 N N . VAL A 1 212 ? 8.308 -3.986 -18.711 1.00 90.44 212 VAL A N 1
ATOM 1731 C CA . VAL A 1 212 ? 8.371 -4.957 -19.817 1.00 90.44 212 VAL A CA 1
ATOM 1732 C C . VAL A 1 212 ? 7.006 -5.184 -20.466 1.00 90.44 212 VAL A C 1
ATOM 1734 O O . VAL A 1 212 ? 6.898 -5.117 -21.684 1.00 90.44 212 VAL A O 1
ATOM 1737 N N . LYS A 1 213 ? 5.955 -5.380 -19.660 1.00 89.81 213 LYS A N 1
ATOM 1738 C CA . LYS A 1 213 ? 4.590 -5.593 -20.161 1.00 89.81 213 LYS A CA 1
ATOM 1739 C C . LYS A 1 213 ? 4.105 -4.449 -21.058 1.00 89.81 213 LYS A C 1
ATOM 1741 O O . LYS A 1 213 ? 3.454 -4.699 -22.063 1.00 89.81 213 LYS A O 1
ATOM 1746 N N . ASP A 1 214 ? 4.462 -3.208 -20.733 1.00 91.50 214 ASP A N 1
ATOM 1747 C CA . ASP A 1 214 ? 4.040 -2.045 -21.516 1.00 91.50 214 ASP A CA 1
ATOM 1748 C C . ASP A 1 214 ? 4.870 -1.880 -22.804 1.00 91.50 214 ASP A C 1
ATOM 1750 O O . ASP A 1 214 ? 4.381 -1.321 -23.785 1.00 91.50 214 ASP A O 1
ATOM 1754 N N . LEU A 1 215 ? 6.100 -2.414 -22.848 1.00 92.19 215 LEU A N 1
ATOM 1755 C CA . LEU A 1 215 ? 6.920 -2.429 -24.067 1.00 92.19 215 LEU A CA 1
ATOM 1756 C C . LEU A 1 215 ? 6.314 -3.294 -25.178 1.00 92.19 215 LEU A C 1
ATOM 1758 O O . LEU A 1 215 ? 6.586 -3.030 -26.349 1.00 92.19 215 LEU A O 1
ATOM 1762 N N . ALA A 1 216 ? 5.459 -4.267 -24.840 1.00 91.00 216 ALA A N 1
ATOM 1763 C CA . ALA A 1 216 ? 4.743 -5.088 -25.820 1.00 91.00 216 ALA A CA 1
ATOM 1764 C C . ALA A 1 216 ? 3.885 -4.253 -26.787 1.00 91.00 216 ALA A C 1
ATOM 1766 O O . ALA A 1 216 ? 3.634 -4.667 -27.915 1.00 91.00 216 ALA A O 1
ATOM 1767 N N . ALA A 1 217 ? 3.466 -3.049 -26.378 1.00 90.44 217 ALA A N 1
ATOM 1768 C CA . ALA A 1 217 ? 2.735 -2.132 -27.249 1.00 90.44 217 ALA A CA 1
ATOM 1769 C C . ALA A 1 217 ? 3.611 -1.506 -28.353 1.00 90.44 217 ALA A C 1
ATOM 1771 O O . ALA A 1 217 ? 3.081 -0.933 -29.305 1.00 90.44 217 ALA A O 1
ATOM 1772 N N . TRP A 1 218 ? 4.942 -1.566 -28.232 1.00 91.69 218 TRP A N 1
ATOM 1773 C CA . TRP A 1 218 ? 5.882 -0.909 -29.150 1.00 91.69 218 TRP A CA 1
ATOM 1774 C C . TRP A 1 218 ? 6.826 -1.865 -29.872 1.00 91.69 218 TRP A C 1
ATOM 1776 O O . TRP A 1 218 ? 7.384 -1.503 -30.913 1.00 91.69 218 TRP A O 1
ATOM 1786 N N . MET A 1 219 ? 7.046 -3.052 -29.317 1.00 93.12 219 MET A N 1
ATOM 1787 C CA . MET A 1 219 ? 7.913 -4.065 -29.895 1.00 93.12 219 MET A CA 1
ATOM 1788 C C . MET A 1 219 ? 7.392 -5.464 -29.608 1.00 93.12 219 MET A C 1
ATOM 1790 O O . MET A 1 219 ? 6.773 -5.711 -28.577 1.00 93.12 219 MET A O 1
ATOM 1794 N N . ASP A 1 220 ? 7.727 -6.391 -30.500 1.00 93.00 220 ASP A N 1
ATOM 1795 C CA . ASP A 1 220 ? 7.607 -7.808 -30.200 1.00 93.00 220 ASP A CA 1
ATOM 1796 C C . ASP A 1 220 ? 8.644 -8.185 -29.133 1.00 93.00 220 ASP A C 1
ATOM 1798 O O . ASP A 1 220 ? 9.857 -8.026 -29.325 1.00 93.00 220 ASP A O 1
ATOM 1802 N N . LEU A 1 221 ? 8.153 -8.647 -27.983 1.00 93.38 221 LEU A N 1
ATOM 1803 C CA . LEU A 1 221 ? 9.005 -9.081 -26.885 1.00 93.38 221 LEU A CA 1
ATOM 1804 C C . LEU A 1 221 ? 9.655 -10.436 -27.178 1.00 93.38 221 LEU A C 1
ATOM 1806 O O . LEU A 1 221 ? 10.695 -10.722 -26.584 1.00 93.38 221 LEU A O 1
ATOM 1810 N N . GLY A 1 222 ? 9.106 -11.245 -28.092 1.00 92.81 222 GLY A N 1
ATOM 1811 C CA . GLY A 1 222 ? 9.604 -12.582 -28.409 1.00 92.81 222 GLY A CA 1
ATOM 1812 C C . GLY A 1 222 ? 9.587 -13.519 -27.199 1.00 92.81 222 GLY A C 1
ATOM 1813 O O . GLY A 1 222 ? 10.587 -14.195 -26.954 1.00 92.81 222 GLY A O 1
ATOM 1814 N N . LEU A 1 223 ? 8.506 -13.472 -26.414 1.00 93.69 223 LEU A N 1
ATOM 1815 C CA . LEU A 1 223 ? 8.263 -14.330 -25.250 1.00 93.69 223 LEU A CA 1
ATOM 1816 C C . LEU A 1 223 ? 7.292 -15.451 -25.626 1.00 93.69 223 LEU A C 1
ATOM 1818 O O . LEU A 1 223 ? 6.397 -15.244 -26.448 1.00 93.69 223 LEU A O 1
ATOM 1822 N N . ARG A 1 224 ? 7.449 -16.628 -25.016 1.00 93.00 224 ARG A N 1
ATOM 1823 C CA . ARG A 1 224 ? 6.554 -17.777 -25.234 1.00 93.00 224 ARG A CA 1
ATOM 1824 C C . ARG A 1 224 ? 5.169 -17.598 -24.601 1.00 93.00 224 ARG A C 1
ATOM 1826 O O . ARG A 1 224 ? 4.232 -18.257 -25.043 1.00 93.00 224 ARG A O 1
ATOM 1833 N N . GLY A 1 225 ? 5.033 -16.728 -23.599 1.00 87.38 225 GLY A N 1
ATOM 1834 C CA . GLY A 1 225 ? 3.784 -16.470 -22.875 1.00 87.38 225 GLY A CA 1
ATOM 1835 C C . GLY A 1 225 ? 3.625 -15.011 -22.439 1.00 87.38 225 GLY A C 1
ATOM 1836 O O . GLY A 1 225 ? 4.448 -14.157 -22.770 1.00 87.38 225 GLY A O 1
ATOM 1837 N N . ASP A 1 226 ? 2.549 -14.728 -21.702 1.00 82.38 226 ASP A N 1
ATOM 1838 C CA . ASP A 1 226 ? 2.147 -13.385 -21.258 1.00 82.38 226 ASP A CA 1
ATOM 1839 C C . ASP A 1 226 ? 2.243 -13.163 -19.735 1.00 82.38 226 ASP A C 1
ATOM 1841 O O . ASP A 1 226 ? 2.140 -12.023 -19.273 1.00 82.38 226 ASP A O 1
ATOM 1845 N N . GLU A 1 227 ? 2.470 -14.226 -18.958 1.00 82.88 227 GLU A N 1
ATOM 1846 C CA . GLU A 1 227 ? 2.499 -14.170 -17.493 1.00 82.88 227 GLU A CA 1
ATOM 1847 C C . GLU A 1 227 ? 3.920 -14.057 -16.915 1.00 82.88 227 GLU A C 1
ATOM 1849 O O . GLU A 1 227 ? 4.177 -13.215 -16.050 1.00 82.88 227 GLU A O 1
ATOM 1854 N N . PHE A 1 228 ? 4.862 -14.860 -17.421 1.00 87.81 228 PHE A N 1
ATOM 1855 C CA . PHE A 1 228 ? 6.240 -14.927 -16.928 1.00 87.81 228 PHE A CA 1
ATOM 1856 C C . PHE A 1 228 ? 7.260 -14.803 -18.063 1.00 87.81 228 PHE A C 1
ATOM 1858 O O . PHE A 1 228 ? 6.983 -15.145 -19.209 1.00 87.81 228 PHE A O 1
ATOM 1865 N N . ILE A 1 229 ? 8.453 -14.311 -17.713 1.00 90.88 229 ILE A N 1
ATOM 1866 C CA . ILE A 1 229 ? 9.640 -14.349 -18.573 1.00 90.88 229 ILE A CA 1
ATOM 1867 C C . ILE A 1 229 ? 10.455 -15.558 -18.133 1.00 90.88 229 ILE A C 1
ATOM 1869 O O . ILE A 1 229 ? 10.868 -15.638 -16.972 1.00 90.88 229 ILE A O 1
ATOM 1873 N N . GLU A 1 230 ? 10.688 -16.484 -19.049 1.00 93.06 230 GLU A N 1
ATOM 1874 C CA . GLU A 1 230 ? 11.431 -17.700 -18.757 1.00 93.06 230 GLU A CA 1
ATOM 1875 C C . GLU A 1 230 ? 12.926 -17.406 -18.587 1.00 93.06 230 GLU A C 1
ATOM 1877 O O . GLU A 1 230 ? 13.471 -16.428 -19.111 1.00 93.06 230 GLU A O 1
ATOM 1882 N N . ALA A 1 231 ? 13.623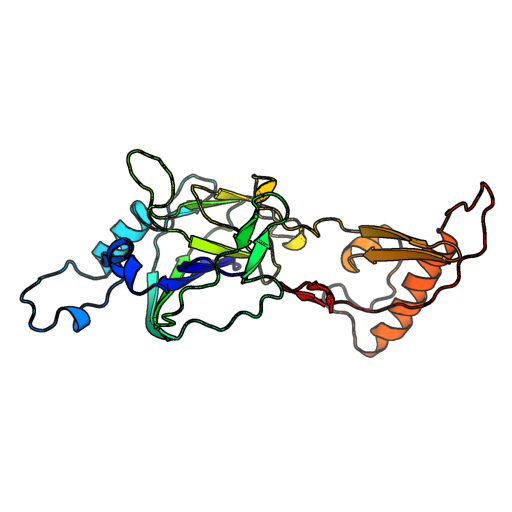 -18.254 -17.830 1.00 92.94 231 ALA A N 1
ATOM 1883 C CA . ALA A 1 231 ? 15.022 -18.002 -17.483 1.00 92.94 231 ALA A CA 1
ATOM 1884 C C . ALA A 1 231 ? 15.926 -17.856 -18.724 1.00 92.94 231 ALA A C 1
ATOM 1886 O O . ALA A 1 231 ? 16.814 -17.000 -18.740 1.00 92.94 231 ALA A O 1
ATOM 1887 N N . ASP A 1 232 ? 15.665 -18.648 -19.767 1.00 94.81 232 ASP A N 1
ATOM 1888 C CA . ASP A 1 232 ? 16.345 -18.616 -21.066 1.00 94.81 232 ASP A CA 1
ATOM 1889 C C . ASP A 1 232 ? 15.945 -17.413 -21.942 1.00 94.81 232 ASP A C 1
ATOM 1891 O O . ASP A 1 232 ? 16.677 -17.057 -22.866 1.00 94.81 232 ASP A O 1
ATOM 1895 N N . GLU A 1 233 ? 14.835 -16.736 -21.638 1.00 95.25 233 GLU A N 1
ATOM 1896 C CA . GLU A 1 233 ? 14.353 -15.557 -22.370 1.00 95.25 233 GLU A CA 1
ATOM 1897 C C . GLU A 1 233 ? 14.961 -14.241 -21.857 1.00 95.25 233 GLU A C 1
ATOM 1899 O O . GLU A 1 233 ? 14.965 -13.242 -22.583 1.00 95.25 233 GLU A O 1
ATOM 1904 N N . ASN A 1 234 ? 15.542 -14.235 -20.651 1.00 92.62 234 ASN A N 1
ATOM 1905 C CA . ASN A 1 234 ? 16.071 -13.035 -19.994 1.00 92.62 234 ASN A CA 1
ATOM 1906 C C . ASN A 1 234 ? 17.167 -12.311 -20.796 1.00 92.62 234 ASN A C 1
ATOM 1908 O O . ASN A 1 234 ? 17.050 -11.113 -21.065 1.00 92.62 234 ASN A O 1
ATOM 1912 N N . GLU A 1 235 ? 18.252 -13.001 -21.164 1.00 94.75 235 GLU A N 1
ATOM 1913 C CA . GLU A 1 235 ? 19.354 -12.381 -21.919 1.00 94.75 235 GLU A CA 1
ATOM 1914 C C . GLU A 1 235 ? 18.931 -11.955 -23.336 1.00 94.75 235 GLU A C 1
ATOM 1916 O O . GLU A 1 235 ? 19.193 -10.805 -23.714 1.00 94.75 235 GLU A O 1
ATOM 1921 N N . PRO A 1 236 ? 18.223 -12.801 -24.117 1.00 95.38 236 PRO A N 1
ATOM 1922 C CA . PRO A 1 236 ? 17.701 -12.393 -25.417 1.00 95.38 236 PRO A CA 1
ATOM 1923 C C . PRO A 1 236 ? 16.782 -11.171 -25.340 1.00 95.38 236 PRO A C 1
ATOM 1925 O O . PRO A 1 236 ? 16.907 -10.266 -26.169 1.00 95.38 236 PRO A O 1
ATOM 1928 N N . LEU A 1 237 ? 15.890 -11.108 -24.344 1.00 95.38 237 LEU A N 1
ATOM 1929 C CA . LEU A 1 237 ? 14.984 -9.976 -24.174 1.00 95.38 237 LEU A CA 1
ATOM 1930 C C . LEU A 1 237 ? 15.750 -8.688 -23.864 1.00 95.38 237 LEU A C 1
ATOM 1932 O O . LEU A 1 237 ? 15.510 -7.674 -24.520 1.00 95.38 237 LEU A O 1
ATOM 1936 N N . LYS A 1 238 ? 16.706 -8.721 -22.924 1.00 94.88 238 LYS A N 1
ATOM 1937 C CA . LYS A 1 238 ? 17.544 -7.552 -22.602 1.00 94.88 238 LYS A CA 1
ATOM 1938 C C . LYS A 1 238 ? 18.256 -7.014 -23.838 1.00 94.88 238 LYS A C 1
ATOM 1940 O O . LYS A 1 238 ? 18.237 -5.807 -24.070 1.00 94.88 238 LYS A O 1
ATOM 1945 N N . LYS A 1 239 ? 18.819 -7.897 -24.669 1.00 94.62 239 LYS A N 1
ATOM 1946 C CA . LYS A 1 239 ? 19.468 -7.499 -25.923 1.00 94.62 239 LYS A CA 1
ATOM 1947 C C . LYS A 1 239 ? 18.484 -6.824 -26.884 1.00 94.62 239 LYS A C 1
ATOM 1949 O O . LYS A 1 239 ? 18.780 -5.740 -27.383 1.00 94.62 239 LYS A O 1
ATOM 1954 N N . ARG A 1 240 ? 17.300 -7.414 -27.102 1.00 95.38 240 ARG A N 1
ATOM 1955 C CA . ARG A 1 240 ? 16.257 -6.834 -27.971 1.00 95.38 240 ARG A CA 1
ATOM 1956 C C . ARG A 1 240 ? 15.807 -5.455 -27.487 1.00 95.38 240 ARG A C 1
ATOM 1958 O O . ARG A 1 240 ? 15.701 -4.536 -28.295 1.00 95.38 240 ARG A O 1
ATOM 1965 N N . VAL A 1 241 ? 15.567 -5.303 -26.185 1.00 94.62 241 VAL A N 1
ATOM 1966 C CA . VAL A 1 241 ? 15.144 -4.030 -25.577 1.00 94.62 241 VAL A CA 1
ATOM 1967 C C . VAL A 1 241 ? 16.252 -2.976 -25.676 1.00 94.62 241 VAL A C 1
ATOM 1969 O O . VAL A 1 241 ? 15.982 -1.844 -26.079 1.00 94.62 241 VAL A O 1
ATOM 1972 N N . GLY A 1 242 ? 17.504 -3.342 -25.385 1.00 93.75 242 GLY A N 1
ATOM 1973 C CA . GLY A 1 242 ? 18.653 -2.447 -25.535 1.00 93.75 242 GLY A CA 1
ATOM 1974 C C . GLY A 1 242 ? 18.817 -1.954 -26.975 1.00 93.75 242 GLY A C 1
ATOM 1975 O O . GLY A 1 242 ? 18.913 -0.752 -27.217 1.00 93.75 242 GLY A O 1
ATOM 1976 N N . GLU A 1 243 ? 18.756 -2.859 -27.956 1.00 92.69 243 GLU A N 1
ATOM 1977 C CA . GLU A 1 243 ? 18.798 -2.504 -29.380 1.00 92.69 243 GLU A CA 1
ATOM 1978 C C . GLU A 1 243 ? 17.601 -1.644 -29.815 1.00 92.69 243 GLU A C 1
ATOM 1980 O O . GLU A 1 243 ? 17.754 -0.737 -30.639 1.00 92.69 243 GLU A O 1
ATOM 1985 N N . PHE A 1 244 ? 16.408 -1.916 -29.278 1.00 93.31 244 PHE A N 1
ATOM 1986 C CA . PHE A 1 244 ? 15.192 -1.161 -29.573 1.00 93.31 244 PHE A CA 1
ATOM 1987 C C . PHE A 1 244 ? 15.334 0.315 -29.190 1.00 93.31 244 PHE A C 1
ATOM 1989 O O . PHE A 1 244 ? 14.996 1.181 -30.008 1.00 93.31 244 PHE A O 1
ATOM 1996 N N . PHE A 1 245 ? 15.846 0.595 -27.986 1.00 91.44 245 PHE A N 1
ATOM 1997 C CA . PHE A 1 245 ? 16.064 1.959 -27.508 1.00 91.44 245 PHE A CA 1
ATOM 1998 C C . PHE A 1 245 ? 17.260 2.626 -28.187 1.00 91.44 245 PHE A C 1
ATOM 2000 O O . PHE A 1 245 ? 17.137 3.773 -28.607 1.00 91.44 245 PHE A O 1
ATOM 2007 N N . LEU A 1 246 ? 18.360 1.901 -28.417 1.00 90.44 246 LEU A N 1
ATOM 2008 C CA . LEU A 1 246 ? 19.541 2.442 -29.100 1.00 90.44 246 LEU A CA 1
ATOM 2009 C C . LEU A 1 246 ? 19.218 2.964 -30.510 1.00 90.44 246 LEU A C 1
ATOM 2011 O O . LEU A 1 246 ? 19.739 3.990 -30.935 1.00 90.44 246 LEU A O 1
ATOM 2015 N N . LYS A 1 247 ? 18.322 2.281 -31.236 1.00 89.62 247 LYS A N 1
ATOM 2016 C CA . LYS A 1 247 ? 17.855 2.705 -32.570 1.00 89.62 247 LYS A CA 1
ATOM 2017 C C . LYS A 1 247 ? 16.918 3.916 -32.540 1.00 89.62 247 LYS A C 1
ATOM 2019 O O . LYS A 1 247 ? 16.678 4.518 -33.584 1.00 89.62 247 LYS A O 1
ATOM 2024 N N . ARG A 1 248 ? 16.324 4.224 -31.385 1.00 88.44 248 ARG A N 1
ATOM 2025 C CA . ARG A 1 248 ? 15.296 5.265 -31.220 1.00 88.44 248 ARG A CA 1
ATOM 2026 C C . ARG A 1 248 ? 15.778 6.478 -30.445 1.00 88.44 248 ARG A C 1
ATOM 2028 O O . ARG A 1 248 ? 15.044 7.463 -30.393 1.00 88.44 248 ARG A O 1
ATOM 2035 N N . ASP A 1 249 ? 16.973 6.419 -29.877 1.00 84.44 249 ASP A N 1
ATOM 2036 C CA . ASP A 1 249 ? 17.580 7.559 -29.219 1.00 84.44 249 ASP A CA 1
ATOM 2037 C C . ASP A 1 249 ? 17.863 8.676 -30.238 1.00 84.44 249 ASP A C 1
ATOM 2039 O O . ASP A 1 249 ? 18.484 8.484 -31.289 1.00 84.44 249 ASP A O 1
ATOM 2043 N N . LYS A 1 250 ? 17.328 9.855 -29.926 1.00 84.12 250 LYS A N 1
ATOM 2044 C CA . LYS A 1 250 ? 17.413 11.081 -30.727 1.00 84.12 250 LYS A CA 1
ATOM 2045 C C . LYS A 1 250 ? 18.060 12.216 -29.937 1.00 84.12 250 LYS A C 1
ATOM 2047 O O . LYS A 1 250 ? 17.865 13.380 -30.281 1.00 84.12 250 LYS A O 1
ATOM 2052 N N . THR A 1 251 ? 18.778 11.895 -28.864 1.00 84.25 251 THR A N 1
ATOM 2053 C CA . THR A 1 251 ? 19.447 12.887 -28.026 1.00 84.25 251 THR A CA 1
ATOM 2054 C C . THR A 1 251 ? 20.445 13.690 -28.859 1.00 84.25 251 THR A C 1
ATOM 2056 O O . THR A 1 251 ? 21.255 13.139 -29.608 1.00 84.25 251 THR A O 1
ATOM 2059 N N . LEU A 1 252 ? 20.356 15.015 -28.743 1.00 87.69 252 LEU A N 1
ATOM 2060 C CA . LEU A 1 252 ? 21.255 15.959 -29.397 1.00 87.69 252 LEU A CA 1
ATOM 2061 C C . LEU A 1 252 ? 22.157 16.592 -28.340 1.00 87.69 252 LEU A C 1
ATOM 2063 O O . LEU A 1 252 ? 21.662 17.110 -27.342 1.00 87.69 252 LEU A O 1
ATOM 2067 N N . ILE A 1 253 ? 23.464 16.587 -28.588 1.00 84.88 253 ILE A N 1
ATOM 2068 C CA . ILE A 1 253 ? 24.470 17.262 -27.764 1.00 84.88 253 ILE A CA 1
ATOM 2069 C C . ILE A 1 253 ? 25.040 18.393 -28.615 1.00 84.88 253 ILE A C 1
ATOM 2071 O O . ILE A 1 253 ? 25.521 18.157 -29.724 1.00 84.88 253 ILE A O 1
ATOM 2075 N N . ASP A 1 254 ? 24.881 19.631 -28.147 1.00 86.81 254 ASP A N 1
ATOM 2076 C CA . ASP A 1 254 ? 25.226 20.850 -28.894 1.00 86.81 254 ASP A CA 1
ATOM 2077 C C . ASP A 1 254 ? 24.634 20.878 -30.316 1.00 86.81 254 ASP A C 1
ATOM 2079 O O . ASP A 1 254 ? 25.281 21.246 -31.297 1.00 86.81 254 ASP A O 1
ATOM 2083 N N . GLY A 1 255 ? 23.383 20.420 -30.441 1.00 88.50 255 GLY A N 1
ATOM 2084 C CA . GLY A 1 255 ? 22.657 20.350 -31.712 1.00 88.50 255 GLY A CA 1
ATOM 2085 C C . GLY A 1 255 ? 23.103 19.225 -32.652 1.00 88.50 255 GLY A C 1
ATOM 2086 O O . GLY A 1 255 ? 22.549 19.097 -33.743 1.00 88.50 255 GLY A O 1
ATOM 2087 N N . LYS A 1 256 ? 24.066 18.386 -32.252 1.00 88.06 256 LYS A N 1
ATOM 2088 C CA . LYS A 1 256 ? 24.540 17.241 -33.037 1.00 88.06 256 LYS A CA 1
ATOM 2089 C C . LYS A 1 256 ? 24.013 15.938 -32.459 1.00 88.06 256 LYS A C 1
ATOM 2091 O O . LYS A 1 256 ? 24.090 15.701 -31.256 1.00 88.06 256 LYS A O 1
ATOM 2096 N N . GLN A 1 257 ? 23.524 15.063 -33.330 1.00 85.12 257 GLN A N 1
ATOM 2097 C CA . GLN A 1 257 ? 23.207 13.697 -32.939 1.00 85.12 257 GLN A CA 1
ATOM 2098 C C . GLN A 1 257 ? 24.510 12.903 -32.860 1.00 85.12 257 GLN A C 1
ATOM 2100 O O . GLN A 1 257 ? 25.205 12.731 -33.863 1.00 85.12 257 GLN A O 1
ATOM 2105 N N . LEU A 1 258 ? 24.850 12.444 -31.661 1.00 83.56 258 LEU A N 1
ATOM 2106 C CA . LEU A 1 258 ? 25.969 11.535 -31.448 1.00 83.56 258 LEU A CA 1
ATOM 2107 C C . LEU A 1 258 ? 25.446 10.101 -31.391 1.00 83.56 258 LEU A C 1
ATOM 2109 O O . LEU A 1 258 ? 24.285 9.864 -31.065 1.00 83.56 258 LEU A O 1
ATOM 2113 N N . ARG A 1 259 ? 26.297 9.132 -31.743 1.00 83.44 259 ARG A N 1
ATOM 2114 C CA . ARG A 1 259 ? 25.933 7.719 -31.644 1.00 83.44 259 ARG A CA 1
ATOM 2115 C C . ARG A 1 259 ? 25.939 7.319 -30.162 1.00 83.44 259 ARG A C 1
ATOM 2117 O O . ARG A 1 259 ? 27.017 7.347 -29.569 1.00 83.44 259 ARG A O 1
ATOM 2124 N N . PRO A 1 260 ? 24.797 6.919 -29.579 1.00 87.56 260 PRO A N 1
ATOM 2125 C CA . PRO A 1 260 ? 24.770 6.438 -28.207 1.00 87.56 260 PRO A CA 1
ATOM 2126 C C . PRO A 1 260 ? 25.565 5.139 -28.065 1.00 87.56 260 PRO A C 1
ATOM 2128 O O . PRO A 1 260 ? 25.677 4.339 -29.004 1.00 87.56 260 PRO A O 1
ATOM 2131 N N . ILE A 1 261 ? 26.095 4.925 -26.866 1.00 89.06 261 ILE A N 1
ATOM 2132 C CA . ILE A 1 261 ? 26.754 3.687 -26.459 1.00 89.06 261 ILE A CA 1
ATOM 2133 C C . ILE A 1 261 ? 25.825 3.016 -25.449 1.00 89.06 261 ILE A C 1
ATOM 2135 O O . ILE A 1 261 ? 25.480 3.615 -24.434 1.00 89.06 261 ILE A O 1
ATOM 2139 N N . LEU A 1 262 ? 25.393 1.784 -25.738 1.00 91.38 262 LEU A N 1
ATOM 2140 C CA . LEU A 1 262 ? 24.640 0.995 -24.766 1.00 91.38 262 LEU A CA 1
ATOM 2141 C C . LEU A 1 262 ? 25.611 0.496 -23.697 1.00 91.38 262 LEU A C 1
ATOM 2143 O O . LEU A 1 262 ? 26.383 -0.423 -23.960 1.00 91.38 262 LEU A O 1
ATOM 2147 N N . ASP A 1 263 ? 25.557 1.101 -22.517 1.00 89.88 263 ASP A N 1
ATOM 2148 C CA . ASP A 1 263 ? 26.389 0.695 -21.384 1.00 89.88 263 ASP A CA 1
ATOM 2149 C C . ASP A 1 263 ? 25.849 -0.587 -20.726 1.00 89.88 263 ASP A C 1
ATOM 2151 O O . ASP A 1 263 ? 26.520 -1.619 -20.682 1.00 89.88 263 ASP A O 1
ATOM 2155 N N . ARG A 1 264 ? 24.584 -0.568 -20.278 1.00 90.56 264 ARG A N 1
ATOM 2156 C CA . ARG A 1 264 ? 23.971 -1.699 -19.569 1.00 90.56 264 ARG A CA 1
ATOM 2157 C C . ARG A 1 264 ? 22.479 -1.846 -19.854 1.00 90.56 264 ARG A C 1
ATOM 2159 O O . ARG A 1 264 ? 21.750 -0.879 -20.043 1.00 90.56 264 ARG A O 1
ATOM 2166 N N . THR A 1 265 ? 22.003 -3.087 -19.791 1.00 92.19 265 THR A N 1
ATOM 2167 C CA . THR A 1 265 ? 20.579 -3.414 -19.645 1.00 92.19 265 THR A CA 1
ATOM 2168 C C . THR A 1 265 ? 20.413 -4.392 -18.488 1.00 92.19 265 THR A C 1
ATOM 2170 O O . THR A 1 265 ? 21.153 -5.372 -18.382 1.00 92.19 265 THR A O 1
ATOM 2173 N N . ALA A 1 266 ? 19.461 -4.127 -17.598 1.00 91.12 266 ALA A N 1
ATOM 2174 C CA . ALA A 1 266 ? 19.202 -4.958 -16.430 1.00 91.12 266 ALA A CA 1
ATOM 2175 C C . ALA A 1 266 ? 17.709 -4.983 -16.104 1.00 91.12 266 ALA A C 1
ATOM 2177 O O . ALA A 1 266 ? 17.005 -3.997 -16.317 1.00 91.12 266 ALA A O 1
ATOM 2178 N N . PHE A 1 267 ? 17.246 -6.103 -15.551 1.00 89.50 267 PHE A N 1
ATOM 2179 C CA . PHE A 1 267 ? 15.997 -6.104 -14.806 1.00 89.50 267 PHE A CA 1
ATOM 2180 C C . PHE A 1 267 ? 16.250 -5.458 -13.457 1.00 89.50 267 PHE A C 1
ATOM 2182 O O . PHE A 1 267 ? 17.249 -5.760 -12.807 1.00 89.50 267 PHE A O 1
ATOM 2189 N N . VAL A 1 268 ? 15.330 -4.594 -13.052 1.00 85.00 268 VAL A N 1
ATOM 2190 C CA . VAL A 1 268 ? 15.355 -3.981 -11.733 1.00 85.00 268 VAL A CA 1
ATOM 2191 C C . VAL A 1 268 ? 14.098 -4.369 -10.982 1.00 85.00 268 VAL A C 1
ATOM 2193 O O . VAL A 1 268 ? 12.997 -4.407 -11.537 1.00 85.00 268 VAL A O 1
ATOM 2196 N N . LYS A 1 269 ? 14.257 -4.655 -9.697 1.00 75.88 269 LYS A N 1
ATOM 2197 C CA . LYS A 1 269 ? 13.145 -4.858 -8.783 1.00 75.88 269 LYS A CA 1
ATOM 2198 C C . LYS A 1 269 ? 12.826 -3.528 -8.124 1.00 75.88 269 LYS A C 1
ATOM 2200 O O . LYS A 1 269 ? 13.648 -2.986 -7.387 1.00 75.88 269 LYS A O 1
ATOM 2205 N N . TYR A 1 270 ? 11.617 -3.017 -8.346 1.00 68.06 270 TYR A N 1
ATOM 2206 C CA . TYR A 1 270 ? 11.149 -1.872 -7.575 1.00 68.06 270 TYR A CA 1
ATOM 2207 C C . TYR A 1 270 ? 10.847 -2.321 -6.148 1.00 68.06 270 TYR A C 1
ATOM 2209 O O . TYR A 1 270 ? 10.003 -3.187 -5.910 1.00 68.06 270 TYR A O 1
ATOM 2217 N N . SER A 1 271 ? 11.559 -1.732 -5.199 1.00 61.75 271 SER A N 1
ATOM 2218 C CA . SER A 1 271 ? 11.338 -1.920 -3.776 1.00 61.75 271 SER A CA 1
ATOM 2219 C C . SER A 1 271 ? 11.025 -0.581 -3.120 1.00 61.75 271 SER A C 1
ATOM 2221 O O . SER A 1 271 ? 11.262 0.497 -3.663 1.00 61.75 271 SER A O 1
ATOM 2223 N N . MET A 1 272 ? 10.544 -0.654 -1.887 1.00 56.47 272 MET A N 1
ATOM 2224 C CA . MET A 1 272 ? 10.287 0.513 -1.049 1.00 56.47 272 MET A CA 1
ATOM 2225 C C . MET A 1 272 ? 11.510 1.404 -0.784 1.00 56.47 272 MET A C 1
ATOM 2227 O O . MET A 1 272 ? 11.347 2.565 -0.407 1.00 56.47 272 MET A O 1
ATOM 2231 N N . THR A 1 273 ? 12.721 0.865 -0.928 1.00 53.12 273 THR A N 1
ATOM 2232 C CA . THR A 1 273 ? 13.990 1.572 -0.701 1.00 53.12 273 THR A CA 1
ATOM 2233 C C . THR A 1 273 ? 14.648 2.050 -1.996 1.00 53.12 273 THR A C 1
ATOM 2235 O O . THR A 1 273 ? 15.692 2.692 -1.932 1.00 53.12 273 THR A O 1
ATOM 2238 N N . GLY A 1 274 ? 14.046 1.766 -3.155 1.00 55.81 274 GLY A N 1
ATOM 2239 C CA . GLY A 1 274 ? 14.590 2.082 -4.475 1.00 55.81 274 GLY A CA 1
ATOM 2240 C C . GLY A 1 274 ? 14.495 0.903 -5.442 1.00 55.81 274 GLY A C 1
ATOM 2241 O O . GLY A 1 274 ? 13.950 -0.150 -5.113 1.00 55.81 274 GLY A O 1
ATOM 2242 N N . SER A 1 275 ? 15.028 1.086 -6.648 1.00 54.34 275 SER A N 1
ATOM 2243 C CA . SER A 1 275 ? 15.177 -0.003 -7.620 1.00 54.34 275 SER A CA 1
ATOM 2244 C C . SER A 1 275 ? 16.521 -0.695 -7.383 1.00 54.34 275 SER A C 1
ATOM 2246 O O . SER A 1 275 ? 17.531 -0.001 -7.273 1.00 54.34 275 SER A O 1
ATOM 2248 N N . THR A 1 276 ? 16.529 -2.022 -7.261 1.00 47.69 276 THR A N 1
ATOM 2249 C CA . THR A 1 276 ? 17.748 -2.850 -7.136 1.00 47.69 276 THR A CA 1
ATOM 2250 C C . THR A 1 276 ? 17.865 -3.809 -8.299 1.00 47.69 276 THR A C 1
ATOM 2252 O O . THR A 1 276 ? 16.803 -4.378 -8.648 1.00 47.69 276 THR A O 1
#

Organism: NCBI:txid412755